Protein AF-0000000067268303 (afdb_homodimer)

InterPro domains:
  IPR009009 RlpA-like protein, double-psi beta-barrel domain [PF03330] (59-121)
  IPR036908 RlpA-like domain superfamily [G3DSA:2.40.40.10] (24-123)
  IPR036908 RlpA-like domain superfamily [SSF50685] (10-110)
  IPR044206 EG45-like domain containing protein, plant [PTHR47295] (3-123)

Organism: Solanum lycopersicum (NCBI:txid4081)

Secondary structure (DSSP, 8-state):
---------------------PEEEEEEEE-S---S-TT-----TT--EEEES--SSS--TT-EEEEEEESTTTTB-S-EEEEEEEEE-TT-SS-SEEEEHHHHHHHB--------EEEEEE-/---------------------PEEEEEEEE-S---S-TT-----TT--EEEESS-SSS--TT-EEEEEEESTTTTB-S-EEEEEEEEE-TT-SS-SEEEEHHHHHHHB--------EEEEEE-

Foldseek 3Di:
DPPPPPPPPPPPPPPPPVPPDDDDFAEEEDQDDPPCAPQNDDDDPLAWAKAFADEDDPDHAQDWDKDADDDVVPHWPRDIFIHGHRHHDPVDDRGGMYTYPNHCVRTGPPDPPDPDDDDDDDD/DPPPPPPPPPPPPPPPPPPPDDDDFAEEEDQDDPPCAPQNDDDDPLAWAKAFADEDDPDHAQDWDKDADDDVVPHWPRDIFIHGHRHHDPVDDRGGMYTYPNNCVRTGPPDPPDPDDDDDDDD

Structure (mmCIF, N/CA/C/O backbone):
data_AF-0000000067268303-model_v1
#
loop_
_entity.id
_entity.type
_entity.pdbx_description
1 polymer 'RlpA-like protein double-psi beta-barrel domain-containing protein'
#
loop_
_atom_site.group_PDB
_atom_site.id
_atom_site.type_symbol
_atom_site.label_atom_id
_atom_site.label_alt_id
_atom_site.label_comp_id
_atom_site.label_asym_id
_atom_site.label_entity_id
_atom_site.label_seq_id
_atom_site.pdbx_PDB_ins_code
_atom_site.Cartn_x
_atom_site.Cartn_y
_atom_site.Cartn_z
_atom_site.occupancy
_atom_site.B_iso_or_equiv
_atom_site.auth_seq_id
_atom_site.auth_comp_id
_atom_site.auth_asym_id
_atom_site.auth_atom_id
_atom_site.pdbx_PDB_model_num
ATOM 1 N N . MET A 1 1 ? 2.02 -75.125 -34.844 1 44.31 1 MET A N 1
ATOM 2 C CA . MET A 1 1 ? 1.415 -74.125 -33.969 1 44.31 1 MET A CA 1
ATOM 3 C C . MET A 1 1 ? 2.367 -72.938 -33.75 1 44.31 1 MET A C 1
ATOM 5 O O . MET A 1 1 ? 3.373 -73.062 -33.062 1 44.31 1 MET A O 1
ATOM 9 N N . ALA A 1 2 ? 2.482 -72.062 -34.781 1 57.06 2 ALA A N 1
ATOM 10 C CA . ALA A 1 2 ? 3.287 -70.875 -34.781 1 57.06 2 ALA A CA 1
ATOM 11 C C . ALA A 1 2 ? 2.855 -69.938 -33.625 1 57.06 2 ALA A C 1
ATOM 13 O O . ALA A 1 2 ? 1.669 -69.625 -33.5 1 57.06 2 ALA A O 1
ATOM 14 N N . LYS A 1 3 ? 3.484 -70 -32.438 1 60.59 3 LYS A N 1
ATOM 15 C CA . LYS A 1 3 ? 3.32 -69.062 -31.359 1 60.59 3 LYS A CA 1
ATOM 16 C C . LYS A 1 3 ? 3.574 -67.625 -31.859 1 60.59 3 LYS A C 1
ATOM 18 O O . LYS A 1 3 ? 4.66 -67.312 -32.344 1 60.59 3 LYS A O 1
ATOM 23 N N . SER A 1 4 ? 2.574 -66.875 -32.375 1 55.06 4 SER A N 1
ATOM 24 C CA . SER A 1 4 ? 2.648 -65.438 -32.656 1 55.06 4 SER A CA 1
ATOM 25 C C . SER A 1 4 ? 3.008 -64.625 -31.406 1 55.06 4 SER A C 1
ATOM 27 O O . SER A 1 4 ? 2.379 -64.812 -30.359 1 55.06 4 SER A O 1
ATOM 29 N N . PHE A 1 5 ? 4.285 -64.312 -31.125 1 56.56 5 PHE A N 1
ATOM 30 C CA . PHE A 1 5 ? 4.727 -63.406 -30.094 1 56.56 5 PHE A CA 1
ATOM 31 C C . PHE A 1 5 ? 4.086 -62.031 -30.297 1 56.56 5 PHE A C 1
ATOM 33 O O . PHE A 1 5 ? 4.25 -61.438 -31.359 1 56.56 5 PHE A O 1
ATOM 40 N N . PHE A 1 6 ? 2.893 -61.688 -29.75 1 54.84 6 PHE A N 1
ATOM 41 C CA . PHE A 1 6 ? 2.291 -60.375 -29.672 1 54.84 6 PHE A CA 1
ATOM 42 C C . PHE A 1 6 ? 3.215 -59.406 -28.938 1 54.84 6 PHE A C 1
ATOM 44 O O . PHE A 1 6 ? 3.512 -59.594 -27.75 1 54.84 6 PHE A O 1
ATOM 51 N N . PHE A 1 7 ? 4.156 -58.75 -29.609 1 53.78 7 PHE A N 1
ATOM 52 C CA . PHE A 1 7 ? 4.938 -57.625 -29.062 1 53.78 7 PHE A CA 1
ATOM 53 C C . PHE A 1 7 ? 4.027 -56.469 -28.656 1 53.78 7 PHE A C 1
ATOM 55 O O . PHE A 1 7 ? 3.324 -55.906 -29.484 1 53.78 7 PHE A O 1
ATOM 62 N N . LEU A 1 8 ? 3.562 -56.406 -27.391 1 55.28 8 LEU A N 1
ATOM 63 C CA . LEU A 1 8 ? 2.84 -55.281 -26.797 1 55.28 8 LEU A CA 1
ATOM 64 C C . LEU A 1 8 ? 3.695 -54.031 -26.797 1 55.28 8 LEU A C 1
ATOM 66 O O . LEU A 1 8 ? 4.746 -53.969 -26.156 1 55.28 8 LEU A O 1
ATOM 70 N N . ILE A 1 9 ? 3.664 -53.125 -27.812 1 57.44 9 ILE A N 1
ATOM 71 C CA . ILE A 1 9 ? 4.285 -51.812 -27.875 1 57.44 9 ILE A CA 1
ATOM 72 C C . ILE A 1 9 ? 3.744 -50.938 -26.75 1 57.44 9 ILE A C 1
ATOM 74 O O . ILE A 1 9 ? 2.549 -50.656 -26.688 1 57.44 9 ILE A O 1
ATOM 78 N N . ILE A 1 10 ? 4.422 -50.938 -25.531 1 57.12 10 ILE A N 1
ATOM 79 C CA . ILE A 1 10 ? 4.145 -50 -24.453 1 57.12 10 ILE A CA 1
ATOM 80 C C . ILE A 1 10 ? 4.391 -48.562 -24.938 1 57.12 10 ILE A C 1
ATOM 82 O O . ILE A 1 10 ? 5.523 -48.219 -25.266 1 57.12 10 ILE A O 1
ATOM 86 N N . CYS A 1 11 ? 3.385 -47.812 -25.5 1 54.78 11 CYS A N 1
ATOM 87 C CA . CYS A 1 11 ? 3.451 -46.406 -25.812 1 54.78 11 CYS A CA 1
ATOM 88 C C . CYS A 1 11 ? 3.646 -45.594 -24.547 1 54.78 11 CYS A C 1
ATOM 90 O O . CYS A 1 11 ? 2.727 -45.469 -23.734 1 54.78 11 CYS A O 1
ATOM 92 N N . VAL A 1 12 ? 4.863 -45.5 -23.953 1 57.84 12 VAL A N 1
ATOM 93 C CA . VAL A 1 12 ? 5.16 -44.594 -22.844 1 57.84 12 VAL A CA 1
ATOM 94 C C . VAL A 1 12 ? 4.863 -43.156 -23.281 1 57.84 12 VAL A C 1
ATOM 96 O O . VAL A 1 12 ? 5.527 -42.625 -24.156 1 57.84 12 VAL A O 1
ATOM 99 N N . VAL A 1 13 ? 3.609 -42.625 -23.266 1 59 13 VAL A N 1
ATOM 100 C CA . VAL A 1 13 ? 3.281 -41.188 -23.391 1 59 13 VAL A CA 1
ATOM 101 C C . VAL A 1 13 ? 4.07 -40.375 -22.359 1 59 13 VAL A C 1
ATOM 103 O O . VAL A 1 13 ? 3.855 -40.531 -21.156 1 59 13 VAL A O 1
ATOM 106 N N . ALA A 1 14 ? 5.34 -39.938 -22.688 1 56.19 14 ALA A N 1
ATOM 107 C CA . ALA A 1 14 ? 6.121 -39 -21.891 1 56.19 14 ALA A CA 1
ATOM 108 C C . ALA A 1 14 ? 5.34 -37.719 -21.625 1 56.19 14 ALA A C 1
ATOM 110 O O . ALA A 1 14 ? 5.133 -36.938 -22.547 1 56.19 14 ALA A O 1
ATOM 111 N N . THR A 1 15 ? 4.434 -37.625 -20.672 1 58.03 15 THR A N 1
ATOM 112 C CA . THR A 1 15 ? 3.846 -36.344 -20.266 1 58.03 15 THR A CA 1
ATOM 113 C C . THR A 1 15 ? 4.93 -35.344 -19.875 1 58.03 15 THR A C 1
ATOM 115 O O . THR A 1 15 ? 5.699 -35.594 -18.938 1 58.03 15 THR A O 1
ATOM 118 N N . LEU A 1 16 ? 5.426 -34.562 -20.781 1 53.5 16 LEU A N 1
ATOM 119 C CA . LEU A 1 16 ? 6.305 -33.406 -20.516 1 53.5 16 LEU A CA 1
ATOM 120 C C . LEU A 1 16 ? 5.684 -32.469 -19.469 1 53.5 16 LEU A C 1
ATOM 122 O O . LEU A 1 16 ? 4.711 -31.781 -19.766 1 53.5 16 LEU A O 1
ATOM 126 N N . PHE A 1 17 ? 5.785 -32.875 -18.234 1 53 17 PHE A N 1
ATOM 127 C CA . PHE A 1 17 ? 5.469 -31.906 -17.203 1 53 17 PHE A CA 1
ATOM 128 C C . PHE A 1 17 ? 6.234 -30.609 -17.438 1 53 17 PHE A C 1
ATOM 130 O O . PHE A 1 17 ? 7.461 -30.578 -17.344 1 53 17 PHE A O 1
ATOM 137 N N . SER A 1 18 ? 5.762 -29.688 -18.156 1 53.84 18 SER A N 1
ATOM 138 C CA . SER A 1 18 ? 6.359 -28.359 -18.281 1 53.84 18 SER A CA 1
ATOM 139 C C . SER A 1 18 ? 6.621 -27.734 -16.906 1 53.84 18 SER A C 1
ATOM 141 O O . SER A 1 18 ? 5.68 -27.406 -16.188 1 53.84 18 SER A O 1
ATOM 143 N N . ILE A 1 19 ? 7.68 -28.047 -16.25 1 55.62 19 ILE A N 1
ATOM 144 C CA . ILE A 1 19 ? 8.133 -27.391 -15.039 1 55.62 19 ILE A CA 1
ATOM 145 C C . ILE A 1 19 ? 8.148 -25.875 -15.242 1 55.62 19 ILE A C 1
ATOM 147 O O . ILE A 1 19 ? 8.93 -25.359 -16.047 1 55.62 19 ILE A O 1
ATOM 151 N N . ALA A 1 20 ? 7.047 -25.188 -15.203 1 62.34 20 ALA A N 1
ATOM 152 C CA . ALA A 1 20 ? 7.102 -23.719 -15.219 1 62.34 20 ALA A CA 1
ATOM 153 C C . ALA A 1 20 ? 8.016 -23.188 -14.117 1 62.34 20 ALA A C 1
ATOM 155 O O . ALA A 1 20 ? 7.836 -23.531 -12.945 1 62.34 20 ALA A O 1
ATOM 156 N N . LEU A 1 21 ? 9.266 -22.844 -14.516 1 77.69 21 LEU A N 1
ATOM 157 C CA . LEU A 1 21 ? 10.297 -22.328 -13.609 1 77.69 21 LEU A CA 1
ATOM 158 C C . LEU A 1 21 ? 9.773 -21.156 -12.797 1 77.69 21 LEU A C 1
ATOM 160 O O . LEU A 1 21 ? 9.273 -20.172 -13.359 1 77.69 21 LEU A O 1
ATOM 164 N N . ALA A 1 22 ? 9.609 -21.266 -11.445 1 87.06 22 ALA A N 1
ATOM 165 C CA . ALA A 1 22 ? 9.219 -20.203 -10.523 1 87.06 22 ALA A CA 1
ATOM 166 C C . ALA A 1 22 ? 10.328 -19.156 -10.375 1 87.06 22 ALA A C 1
ATOM 168 O O . ALA A 1 22 ? 11.508 -19.516 -10.336 1 87.06 22 ALA A O 1
ATOM 169 N N . LEU A 1 23 ? 9.977 -17.906 -10.508 1 89.88 23 LEU A N 1
ATOM 170 C CA . LEU A 1 23 ? 10.914 -16.797 -10.312 1 89.88 23 LEU A CA 1
ATOM 171 C C . LEU A 1 23 ? 10.797 -16.234 -8.906 1 89.88 23 LEU A C 1
ATOM 173 O O . LEU A 1 23 ? 9.688 -16.094 -8.375 1 89.88 23 LEU A O 1
ATOM 177 N N . PRO A 1 24 ? 11.984 -15.984 -8.328 1 91.12 24 PRO A N 1
ATOM 178 C CA . PRO A 1 24 ? 11.945 -15.367 -7.004 1 91.12 24 PRO A CA 1
ATOM 179 C C . PRO A 1 24 ? 11.539 -13.891 -7.047 1 91.12 24 PRO A C 1
ATOM 181 O O . PRO A 1 24 ? 11.773 -13.211 -8.047 1 91.12 24 PRO A O 1
ATOM 184 N N . GLY A 1 25 ? 10.828 -13.469 -6.008 1 89 25 GLY A N 1
ATOM 185 C CA . GLY A 1 25 ? 10.461 -12.07 -5.836 1 89 25 GLY A CA 1
ATOM 186 C C . GLY A 1 25 ? 10.016 -11.742 -4.426 1 89 25 GLY A C 1
ATOM 187 O O . GLY A 1 25 ? 10.289 -12.492 -3.488 1 89 25 GLY A O 1
ATOM 188 N N . THR A 1 26 ? 9.445 -10.492 -4.305 1 83.5 26 THR A N 1
ATOM 189 C CA . THR A 1 26 ? 8.898 -10.039 -3.029 1 83.5 26 THR A CA 1
ATOM 190 C C . THR A 1 26 ? 7.492 -9.477 -3.215 1 83.5 26 THR A C 1
ATOM 192 O O . THR A 1 26 ? 7.133 -9.039 -4.309 1 83.5 26 THR A O 1
ATOM 195 N N . ALA A 1 27 ? 6.789 -9.641 -2.105 1 83.31 27 ALA A N 1
ATOM 196 C CA . ALA A 1 27 ? 5.426 -9.125 -2.166 1 83.31 27 ALA A CA 1
ATOM 197 C C . ALA A 1 27 ? 5 -8.539 -0.824 1 83.31 27 ALA A C 1
ATOM 199 O O . ALA A 1 27 ? 5.496 -8.945 0.227 1 83.31 27 ALA A O 1
ATOM 200 N N . TYR A 1 28 ? 4.152 -7.562 -0.928 1 77 28 TYR A N 1
ATOM 201 C CA . TYR A 1 28 ? 3.355 -7.145 0.219 1 77 28 TYR A CA 1
ATOM 202 C C . TYR A 1 28 ? 1.892 -6.973 -0.168 1 77 28 TYR A C 1
ATOM 204 O O . TYR A 1 28 ? 1.508 -7.25 -1.307 1 77 28 TYR A O 1
ATOM 212 N N . TYR A 1 29 ? 1.154 -6.711 0.872 1 74 29 TYR A N 1
ATOM 213 C CA . TYR A 1 29 ? -0.267 -6.625 0.554 1 74 29 TYR A CA 1
ATOM 214 C C . TYR A 1 29 ? -0.814 -5.238 0.864 1 74 29 TYR A C 1
ATOM 216 O O . TYR A 1 29 ? -0.159 -4.445 1.543 1 74 29 TYR A O 1
ATOM 224 N N . THR A 1 30 ? -1.857 -4.93 0.17 1 64 30 THR A N 1
ATOM 225 C CA . THR A 1 30 ? -2.574 -3.697 0.472 1 64 30 THR A CA 1
ATOM 226 C C . THR A 1 30 ? -4.062 -3.971 0.666 1 64 30 THR A C 1
ATOM 228 O O . THR A 1 30 ? -4.605 -4.922 0.098 1 64 30 THR A O 1
ATOM 231 N N . ASN A 1 31 ? -4.547 -3.254 1.58 1 54.81 31 ASN A N 1
ATOM 232 C CA . ASN A 1 31 ? -5.992 -3.328 1.754 1 54.81 31 ASN A CA 1
ATOM 233 C C . ASN A 1 31 ? -6.723 -2.42 0.769 1 54.81 31 ASN A C 1
ATOM 235 O O . ASN A 1 31 ? -7.953 -2.453 0.681 1 54.81 31 ASN A O 1
ATOM 239 N N . ASP A 1 32 ? -5.898 -1.618 0.138 1 51.88 32 ASP A N 1
ATOM 240 C CA . ASP A 1 32 ? -6.52 -0.631 -0.738 1 51.88 32 ASP A CA 1
ATOM 241 C C . ASP A 1 32 ? -7.273 -1.309 -1.88 1 51.88 32 ASP A C 1
ATOM 243 O O . ASP A 1 32 ? -6.859 -2.363 -2.365 1 51.88 32 ASP A O 1
ATOM 247 N N . GLN A 1 33 ? -8.664 -0.923 -1.953 1 48.5 33 GLN A N 1
ATOM 248 C CA . GLN A 1 33 ? -9.328 -1.329 -3.186 1 48.5 33 GLN A CA 1
ATOM 249 C C . GLN A 1 33 ? -8.547 -0.867 -4.414 1 48.5 33 GLN A C 1
ATOM 251 O O . GLN A 1 33 ? -7.957 0.217 -4.41 1 48.5 33 GLN A O 1
ATOM 256 N N . TYR A 1 34 ? -8.094 -1.8 -5.223 1 48.22 34 TYR A N 1
ATOM 257 C CA . TYR A 1 34 ? -7.32 -1.518 -6.426 1 48.22 34 TYR A CA 1
ATOM 258 C C . TYR A 1 34 ? -8.039 -0.506 -7.312 1 48.22 34 TYR A C 1
ATOM 260 O O . TYR A 1 34 ? -9.227 -0.654 -7.594 1 48.22 34 TYR A O 1
ATOM 268 N N . PRO A 1 35 ? -7.629 0.767 -7.219 1 42 35 PRO A N 1
ATOM 269 C CA . PRO A 1 35 ? -8.281 1.61 -8.227 1 42 35 PRO A CA 1
ATOM 270 C C . PRO A 1 35 ? -8.297 0.967 -9.609 1 42 35 PRO A C 1
ATOM 272 O O . PRO A 1 35 ? -7.57 0.003 -9.859 1 42 35 PRO A O 1
ATOM 275 N N . PRO A 1 36 ? -9.32 1.544 -10.438 1 43.88 36 PRO A N 1
ATOM 276 C CA . PRO A 1 36 ? -9.305 1.128 -11.836 1 43.88 36 PRO A CA 1
ATOM 277 C C . PRO A 1 36 ? -7.898 1.097 -12.43 1 43.88 36 PRO A C 1
ATOM 279 O O . PRO A 1 36 ? -7.113 2.023 -12.211 1 43.88 36 PRO A O 1
ATOM 282 N N . SER A 1 37 ? -7.258 -0.132 -12.406 1 50.91 37 SER A N 1
ATOM 283 C CA . SER A 1 37 ? -5.902 -0.563 -12.734 1 50.91 37 SER A CA 1
ATOM 284 C C . SER A 1 37 ? -5.605 -0.359 -14.219 1 50.91 37 SER A C 1
ATOM 286 O O . SER A 1 37 ? -6.52 -0.137 -15.016 1 50.91 37 SER A O 1
ATOM 288 N N . ALA A 1 38 ? -4.375 0.014 -14.555 1 56.62 38 ALA A N 1
ATOM 289 C CA . ALA A 1 38 ? -3.873 0.016 -15.922 1 56.62 38 ALA A CA 1
ATOM 290 C C . ALA A 1 38 ? -4.496 -1.115 -16.734 1 56.62 38 ALA A C 1
ATOM 292 O O . ALA A 1 38 ? -4.613 -1.017 -17.969 1 56.62 38 ALA A O 1
ATOM 293 N N . CYS A 1 39 ? -4.961 -2.178 -16.141 1 62.53 39 CYS A N 1
ATOM 294 C CA . CYS A 1 39 ? -5.484 -3.326 -16.859 1 62.53 39 CYS A CA 1
ATOM 295 C C . CYS A 1 39 ? -7.004 -3.281 -16.938 1 62.53 39 CYS A C 1
ATOM 297 O O . CYS A 1 39 ? -7.621 -4.051 -17.672 1 62.53 39 CYS A O 1
ATOM 299 N N . SER A 1 40 ? -7.637 -2.162 -16.844 1 59.09 40 SER A N 1
ATOM 300 C CA . SER A 1 40 ? -9.094 -2.09 -16.906 1 59.09 40 SER A CA 1
ATOM 301 C C . SER A 1 40 ? -9.734 -3.361 -16.359 1 59.09 40 SER A C 1
ATOM 303 O O . SER A 1 40 ? -10.727 -3.844 -16.906 1 59.09 40 SER A O 1
ATOM 305 N N . VAL A 1 41 ? -9.172 -4.109 -15.648 1 57.38 41 VAL A N 1
ATOM 306 C CA . VAL A 1 41 ? -9.812 -5.297 -15.094 1 57.38 41 VAL A CA 1
ATOM 307 C C . VAL A 1 41 ? -10.531 -4.938 -13.789 1 57.38 41 VAL A C 1
ATOM 309 O O . VAL A 1 41 ? -9.938 -4.332 -12.898 1 57.38 41 VAL A O 1
ATOM 312 N N . PRO A 1 42 ? -11.867 -5.039 -13.805 1 56.53 42 PRO A N 1
ATOM 313 C CA . PRO A 1 42 ? -12.625 -4.793 -12.578 1 56.53 42 PRO A CA 1
ATOM 314 C C . PRO A 1 42 ? -12.172 -5.668 -11.414 1 56.53 42 PRO A C 1
ATOM 316 O O . PRO A 1 42 ? -11.836 -6.84 -11.609 1 56.53 42 PRO A O 1
ATOM 319 N N . THR A 1 43 ? -11.711 -5.066 -10.328 1 61.28 43 THR A N 1
ATOM 320 C CA . THR A 1 43 ? -11.32 -5.848 -9.164 1 61.28 43 THR A CA 1
ATOM 321 C C . THR A 1 43 ? -12.383 -5.766 -8.078 1 61.28 43 THR A C 1
ATOM 323 O O . THR A 1 43 ? -12.789 -4.672 -7.68 1 61.28 43 THR A O 1
ATOM 326 N N . SER A 1 44 ? -13.211 -6.828 -8.008 1 63.41 44 SER A N 1
ATOM 327 C CA . SER A 1 44 ? -14.188 -6.887 -6.922 1 63.41 44 SER A CA 1
ATOM 328 C C . SER A 1 44 ? -13.516 -7.199 -5.59 1 63.41 44 SER A C 1
ATOM 330 O O . SER A 1 44 ? -12.445 -7.805 -5.555 1 63.41 44 SER A O 1
ATOM 332 N N . PRO A 1 45 ? -14.109 -6.57 -4.594 1 62.88 45 PRO A N 1
ATOM 333 C CA . PRO A 1 45 ? -13.617 -6.988 -3.281 1 62.88 45 PRO A CA 1
ATOM 334 C C . PRO A 1 45 ? -13.531 -8.508 -3.141 1 62.88 45 PRO A C 1
ATOM 336 O O . PRO A 1 45 ? -14.406 -9.227 -3.629 1 62.88 45 PRO A O 1
ATOM 339 N N . GLY A 1 46 ? -12.445 -8.969 -2.57 1 72.06 46 GLY A N 1
ATOM 340 C CA . GLY A 1 46 ? -12.266 -10.398 -2.355 1 72.06 46 GLY A CA 1
ATOM 341 C C . GLY A 1 46 ? -11.523 -11.086 -3.49 1 72.06 46 GLY A C 1
ATOM 342 O O . GLY A 1 46 ? -11.266 -12.289 -3.43 1 72.06 46 GLY A O 1
ATOM 343 N N . SER A 1 47 ? -11.188 -10.25 -4.418 1 79.5 47 SER A N 1
ATOM 344 C CA . SER A 1 47 ? -10.508 -10.852 -5.562 1 79.5 47 SER A CA 1
ATOM 345 C C . SER A 1 47 ? -9.047 -11.148 -5.234 1 79.5 47 SER A C 1
ATOM 347 O O . SER A 1 47 ? -8.414 -10.43 -4.461 1 79.5 47 SER A O 1
ATOM 349 N N . LEU A 1 48 ? -8.625 -12.305 -5.73 1 89.25 48 LEU A N 1
ATOM 350 C CA . LEU A 1 48 ? -7.215 -12.68 -5.668 1 89.25 48 LEU A CA 1
ATOM 351 C C . LEU A 1 48 ? -6.43 -12.023 -6.797 1 89.25 48 LEU A C 1
ATOM 353 O O . LEU A 1 48 ? -6.371 -12.555 -7.91 1 89.25 48 LEU A O 1
ATOM 357 N N . ILE A 1 49 ? -5.945 -10.844 -6.453 1 87.12 49 ILE A N 1
ATOM 358 C CA . ILE A 1 49 ? -5.348 -10.047 -7.52 1 87.12 49 ILE A CA 1
ATOM 359 C C . ILE A 1 49 ? -3.979 -9.539 -7.082 1 87.12 49 ILE A C 1
ATOM 361 O O . ILE A 1 49 ? -3.654 -9.562 -5.891 1 87.12 49 ILE A O 1
ATOM 365 N N . ALA A 1 50 ? -3.281 -9.117 -8.094 1 86.62 50 ALA A N 1
ATOM 366 C CA . ALA A 1 50 ? -1.95 -8.562 -7.879 1 86.62 50 ALA A CA 1
ATOM 367 C C . ALA A 1 50 ? -1.692 -7.379 -8.812 1 86.62 50 ALA A C 1
ATOM 369 O O . ALA A 1 50 ? -2.188 -7.352 -9.938 1 86.62 50 ALA A O 1
ATOM 370 N N . ARG A 1 51 ? -1.037 -6.441 -8.273 1 82.5 51 ARG A N 1
ATOM 371 C CA . ARG A 1 51 ? -0.357 -5.445 -9.086 1 82.5 51 ARG A CA 1
ATOM 372 C C . ARG A 1 51 ? 1.128 -5.766 -9.227 1 82.5 51 ARG A C 1
ATOM 374 O O . ARG A 1 51 ? 1.765 -6.199 -8.258 1 82.5 51 ARG A O 1
ATOM 381 N N . ILE A 1 52 ? 1.579 -5.59 -10.422 1 83.38 52 ILE A N 1
ATOM 382 C CA . ILE A 1 52 ? 2.943 -6.055 -10.648 1 83.38 52 ILE A CA 1
ATOM 383 C C . ILE A 1 52 ? 3.822 -4.879 -11.078 1 83.38 52 ILE A C 1
ATOM 385 O O . ILE A 1 52 ? 3.375 -3.998 -11.812 1 83.38 52 ILE A O 1
ATOM 389 N N . ALA A 1 53 ? 5.031 -4.891 -10.648 1 76 53 ALA A N 1
ATOM 390 C CA . ALA A 1 53 ? 5.984 -3.809 -10.883 1 76 53 ALA A CA 1
ATOM 391 C C . ALA A 1 53 ? 6.387 -3.742 -12.359 1 76 53 ALA A C 1
ATOM 393 O O . ALA A 1 53 ? 6.637 -2.658 -12.891 1 76 53 ALA A O 1
ATOM 394 N N . TYR A 1 54 ? 6.57 -4.836 -12.977 1 76.75 54 TYR A N 1
ATOM 395 C CA . TYR A 1 54 ? 7.066 -4.84 -14.344 1 76.75 54 TYR A CA 1
ATOM 396 C C . TYR A 1 54 ? 6.043 -5.457 -15.289 1 76.75 54 TYR A C 1
ATOM 398 O O . TYR A 1 54 ? 5.941 -6.684 -15.391 1 76.75 54 TYR A O 1
ATOM 406 N N . LEU A 1 55 ? 5.23 -4.523 -15.914 1 74.62 55 LEU A N 1
ATOM 407 C CA . LEU A 1 55 ? 4.305 -4.973 -16.938 1 74.62 55 LEU A CA 1
ATOM 408 C C . LEU A 1 55 ? 4.957 -4.922 -18.328 1 74.62 55 LEU A C 1
ATOM 410 O O . LEU A 1 55 ? 5.738 -4.012 -18.609 1 74.62 55 LEU A O 1
ATOM 414 N N . GLY A 1 56 ? 4.617 -5.863 -19.281 1 68.75 56 GLY A N 1
ATOM 415 C CA . GLY A 1 56 ? 4.98 -5.777 -20.688 1 68.75 56 GLY A CA 1
ATOM 416 C C . GLY A 1 56 ? 5.957 -6.852 -21.109 1 68.75 56 GLY A C 1
ATOM 417 O O . GLY A 1 56 ? 6.129 -7.102 -22.312 1 68.75 56 GLY A O 1
ATOM 418 N N . GLY A 1 57 ? 6.531 -7.363 -20.219 1 74.31 57 GLY A N 1
ATOM 419 C CA . GLY A 1 57 ? 7.348 -8.5 -20.609 1 74.31 57 GLY A CA 1
ATOM 420 C C . GLY A 1 57 ? 6.59 -9.82 -20.594 1 74.31 57 GLY A C 1
ATOM 421 O O . GLY A 1 57 ? 5.543 -9.953 -21.234 1 74.31 57 GLY A O 1
ATOM 422 N N . SER A 1 58 ? 7.023 -10.711 -19.844 1 80.06 58 SER A N 1
ATOM 423 C CA . SER A 1 58 ? 6.434 -12.039 -19.703 1 80.06 58 SER A CA 1
ATOM 424 C C . SER A 1 58 ? 5.133 -11.984 -18.906 1 80.06 58 SER A C 1
ATOM 426 O O . SER A 1 58 ? 4.324 -12.914 -18.969 1 80.06 58 SER A O 1
ATOM 428 N N . ILE A 1 59 ? 4.961 -10.891 -18.312 1 86.25 59 ILE A N 1
ATOM 429 C CA . ILE A 1 59 ? 3.742 -10.758 -17.516 1 86.25 59 ILE A CA 1
ATOM 430 C C . ILE A 1 59 ? 2.912 -9.594 -18.047 1 86.25 59 ILE A C 1
ATOM 432 O O . ILE A 1 59 ? 3.41 -8.469 -18.156 1 86.25 59 ILE A O 1
ATOM 436 N N . THR A 1 60 ? 1.69 -9.812 -18.469 1 85.06 60 THR A N 1
ATOM 437 C CA . THR A 1 60 ? 0.786 -8.797 -18.984 1 85.06 60 THR A CA 1
ATOM 438 C C . THR A 1 60 ? -0.518 -8.766 -18.203 1 85.06 60 THR A C 1
ATOM 440 O O . THR A 1 60 ? -0.798 -9.688 -17.422 1 85.06 60 THR A O 1
ATOM 443 N N . CYS A 1 61 ? -1.257 -7.738 -18.484 1 81 61 CYS A N 1
ATOM 444 C CA . CYS A 1 61 ? -2.549 -7.605 -17.828 1 81 61 CYS A CA 1
ATOM 445 C C . CYS A 1 61 ? -3.424 -8.828 -18.078 1 81 61 CYS A C 1
ATOM 447 O O . CYS A 1 61 ? -3.467 -9.344 -19.203 1 81 61 CYS A O 1
ATOM 449 N N . GLY A 1 62 ? -4.047 -9.25 -17.016 1 85.31 62 GLY A N 1
ATOM 450 C CA . GLY A 1 62 ? -4.969 -10.367 -17.156 1 85.31 62 GLY A CA 1
ATOM 451 C C . GLY A 1 62 ? -4.301 -11.719 -16.938 1 85.31 62 GLY A C 1
ATOM 452 O O . GLY A 1 62 ? -4.98 -12.734 -16.781 1 85.31 62 GLY A O 1
ATOM 453 N N . ASP A 1 63 ? -3.02 -11.719 -16.859 1 89.44 63 ASP A N 1
ATOM 454 C CA . ASP A 1 63 ? -2.32 -12.977 -16.625 1 89.44 63 ASP A CA 1
ATOM 455 C C . ASP A 1 63 ? -2.611 -13.516 -15.227 1 89.44 63 ASP A C 1
ATOM 457 O O . ASP A 1 63 ? -2.85 -12.734 -14.297 1 89.44 63 ASP A O 1
ATOM 461 N N . SER A 1 64 ? -2.604 -14.891 -15.203 1 92.94 64 SER A N 1
ATOM 462 C CA . SER A 1 64 ? -2.664 -15.57 -13.914 1 92.94 64 SER A CA 1
ATOM 463 C C . SER A 1 64 ? -1.278 -16.031 -13.469 1 92.94 64 SER A C 1
ATOM 465 O O . SER A 1 64 ? -0.558 -16.688 -14.227 1 92.94 64 SER A O 1
ATOM 467 N N . LEU A 1 65 ? -0.951 -15.578 -12.219 1 94.25 65 LEU A N 1
ATOM 468 C CA . LEU A 1 65 ? 0.325 -15.984 -11.641 1 94.25 65 LEU A CA 1
ATOM 469 C C . LEU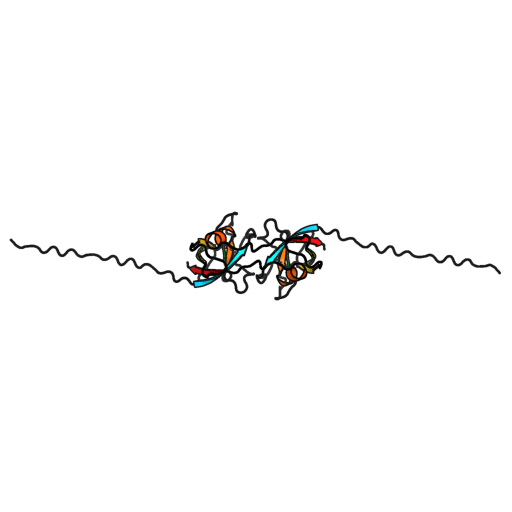 A 1 65 ? 0.111 -16.828 -10.391 1 94.25 65 LEU A C 1
ATOM 471 O O . LEU A 1 65 ? -0.69 -16.469 -9.523 1 94.25 65 LEU A O 1
ATOM 475 N N . ARG A 1 66 ? 0.763 -18.016 -10.344 1 95.88 66 ARG A N 1
ATOM 476 C CA . ARG A 1 66 ? 0.822 -18.766 -9.102 1 95.88 66 ARG A CA 1
ATOM 477 C C . ARG A 1 66 ? 1.906 -18.234 -8.18 1 95.88 66 ARG A C 1
ATOM 479 O O . ARG A 1 66 ? 3.072 -18.141 -8.57 1 95.88 66 ARG A O 1
ATOM 486 N N . VAL A 1 67 ? 1.562 -17.828 -7.008 1 95.31 67 VAL A N 1
ATOM 487 C CA . VAL A 1 67 ? 2.455 -17.203 -6.043 1 95.31 67 VAL A CA 1
ATOM 488 C C . VAL A 1 67 ? 2.559 -18.062 -4.789 1 95.31 67 VAL A C 1
ATOM 490 O O . VAL A 1 67 ? 1.545 -18.531 -4.262 1 95.31 67 VAL A O 1
ATOM 493 N N . THR A 1 68 ? 3.725 -18.297 -4.328 1 94.56 68 THR A N 1
ATOM 494 C CA . THR A 1 68 ? 4.012 -19.062 -3.123 1 94.56 68 THR A CA 1
ATOM 495 C C . THR A 1 68 ? 4.941 -18.281 -2.195 1 94.56 68 THR A C 1
ATOM 497 O O . THR A 1 68 ? 5.98 -17.797 -2.627 1 94.56 68 THR A O 1
ATOM 500 N N . CYS A 1 69 ? 4.473 -18.125 -0.978 1 91 69 CYS A N 1
ATOM 501 C CA . CYS A 1 69 ? 5.348 -17.531 0.027 1 91 69 CYS A CA 1
ATOM 502 C C . CYS A 1 69 ? 6.5 -18.469 0.371 1 91 69 CYS A C 1
ATOM 504 O O . CYS A 1 69 ? 6.301 -19.672 0.527 1 91 69 CYS A O 1
ATOM 506 N N . VAL A 1 70 ? 7.652 -17.844 0.379 1 88.5 70 VAL A N 1
ATOM 507 C CA . VAL A 1 70 ? 8.82 -18.625 0.761 1 88.5 70 VAL A CA 1
ATOM 508 C C . VAL A 1 70 ? 9.562 -17.938 1.901 1 88.5 70 VAL A C 1
ATOM 510 O O . VAL A 1 70 ? 9.508 -16.703 2.029 1 88.5 70 VAL A O 1
ATOM 513 N N . GLY A 1 71 ? 10.086 -18.641 2.701 1 80.75 71 GLY A N 1
ATOM 514 C CA . GLY A 1 71 ? 10.82 -18.094 3.832 1 80.75 71 GLY A CA 1
ATOM 515 C C . GLY A 1 71 ? 10.133 -18.344 5.16 1 80.75 71 GLY A C 1
ATOM 516 O O . GLY A 1 71 ? 9.062 -18.953 5.207 1 80.75 71 GLY A O 1
ATOM 517 N N . THR A 1 72 ? 10.75 -17.891 6.238 1 69.31 72 THR A N 1
ATOM 518 C CA . THR A 1 72 ? 10.273 -18.234 7.574 1 69.31 72 THR A CA 1
ATOM 519 C C . THR A 1 72 ? 9.734 -17 8.289 1 69.31 72 THR A C 1
ATOM 521 O O . THR A 1 72 ? 9.016 -17.109 9.281 1 69.31 72 THR A O 1
ATOM 524 N N . SER A 1 73 ? 10.016 -15.766 7.742 1 62.28 73 SER A N 1
ATOM 525 C CA . SER A 1 73 ? 9.555 -14.555 8.414 1 62.28 73 SER A CA 1
ATOM 526 C C . SER A 1 73 ? 9.102 -13.5 7.41 1 62.28 73 SER A C 1
ATOM 528 O O . SER A 1 73 ? 9.891 -13.055 6.574 1 62.28 73 SER A O 1
ATOM 530 N N . PRO A 1 74 ? 7.871 -13.18 7.488 1 66.75 74 PRO A N 1
ATOM 531 C CA . PRO A 1 74 ? 6.797 -13.758 8.305 1 66.75 74 PRO A CA 1
ATOM 532 C C . PRO A 1 74 ? 6.473 -15.195 7.906 1 66.75 74 PRO A C 1
ATOM 534 O O . PRO A 1 74 ? 6.879 -15.656 6.836 1 66.75 74 PRO A O 1
ATOM 537 N N . PRO A 1 75 ? 5.73 -15.953 8.812 1 76.75 75 PRO A N 1
ATOM 538 C CA . PRO A 1 75 ? 5.453 -17.359 8.5 1 76.75 75 PRO A CA 1
ATOM 539 C C . PRO A 1 75 ? 4.582 -17.531 7.258 1 76.75 75 PRO A C 1
ATOM 541 O O . PRO A 1 75 ? 3.611 -16.797 7.078 1 76.75 75 PRO A O 1
ATOM 544 N N . CYS A 1 76 ? 4.988 -18.469 6.484 1 85.75 76 CYS A N 1
ATOM 545 C CA . CYS A 1 76 ? 4.215 -18.859 5.309 1 85.75 76 CYS A CA 1
ATOM 546 C C . CYS A 1 76 ? 3.25 -19.984 5.641 1 85.75 76 CYS A C 1
ATOM 548 O O . CYS A 1 76 ? 3.469 -20.734 6.594 1 85.75 76 CYS A O 1
ATOM 550 N N . THR A 1 77 ? 2.029 -20.094 5.027 1 87.56 77 THR A N 1
ATOM 551 C CA . THR A 1 77 ? 1.039 -21.141 5.234 1 87.56 77 THR A CA 1
ATOM 552 C C . THR A 1 77 ? 1.412 -22.391 4.457 1 87.56 77 THR A C 1
ATOM 554 O O . THR A 1 77 ? 0.844 -23.469 4.684 1 87.56 77 THR A O 1
ATOM 557 N N . ASP A 1 78 ? 2.375 -22.547 3.662 1 86.94 78 ASP A N 1
ATOM 558 C CA . ASP A 1 78 ? 2.762 -23.625 2.764 1 86.94 78 ASP A CA 1
ATOM 559 C C . ASP A 1 78 ? 1.806 -23.719 1.576 1 86.94 78 ASP A C 1
ATOM 561 O O . ASP A 1 78 ? 1.862 -24.688 0.804 1 86.94 78 ASP A O 1
ATOM 565 N N . LYS A 1 79 ? 1.001 -22.844 1.414 1 91.81 79 LYS A N 1
ATOM 566 C CA . 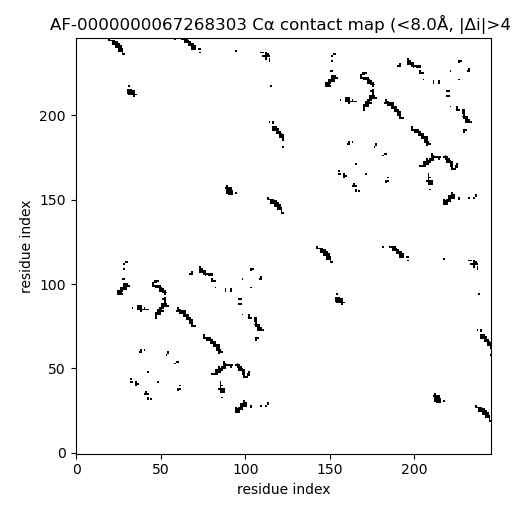LYS A 1 79 ? 0.071 -22.844 0.289 1 91.81 79 LYS A CA 1
ATOM 567 C C . LYS A 1 79 ? 0.53 -21.875 -0.803 1 91.81 79 LYS A C 1
ATOM 569 O O . LYS A 1 79 ? 1.399 -21.031 -0.569 1 91.81 79 LYS A O 1
ATOM 574 N N . SER A 1 80 ? -0.021 -22.188 -1.981 1 95.69 80 SER A N 1
ATOM 575 C CA . SER A 1 80 ? 0.112 -21.25 -3.102 1 95.69 80 SER A CA 1
ATOM 576 C C . SER A 1 80 ? -1.224 -20.594 -3.438 1 95.69 80 SER A C 1
ATOM 578 O O . SER A 1 80 ? -2.281 -21.109 -3.053 1 95.69 80 SER A O 1
ATOM 580 N N . VAL A 1 81 ? -1.097 -19.438 -4.113 1 95.62 81 VAL A N 1
ATOM 581 C CA . VAL A 1 81 ? -2.297 -18.734 -4.555 1 95.62 81 VAL A CA 1
ATOM 582 C C . VAL A 1 81 ? -2.133 -18.297 -6.008 1 95.62 81 VAL A C 1
ATOM 584 O O . VAL A 1 81 ? -1.031 -17.938 -6.434 1 95.62 81 VAL A O 1
ATOM 587 N N . VAL A 1 82 ? -3.238 -18.469 -6.727 1 96.06 82 VAL A N 1
ATOM 588 C CA . VAL A 1 82 ? -3.242 -17.922 -8.086 1 96.06 82 VAL A CA 1
ATOM 589 C C . VAL A 1 82 ? -3.877 -16.547 -8.078 1 96.06 82 VAL A C 1
ATOM 591 O O . VAL A 1 82 ? -5.016 -16.375 -7.637 1 96.06 82 VAL A O 1
ATOM 594 N N . VAL A 1 83 ? -3.113 -15.578 -8.57 1 93.19 83 VAL A N 1
ATOM 595 C CA . VAL A 1 83 ? -3.604 -14.203 -8.602 1 93.19 83 VAL A CA 1
ATOM 596 C C . VAL A 1 83 ? -3.701 -13.719 -10.039 1 93.19 83 VAL A C 1
ATOM 598 O O . VAL A 1 83 ? -2.932 -14.148 -10.906 1 93.19 83 VAL A O 1
ATOM 601 N N . LYS A 1 84 ? -4.676 -12.805 -10.234 1 89.38 84 LYS A N 1
ATOM 602 C CA . LYS A 1 84 ? -4.801 -12.141 -11.523 1 89.38 84 LYS A CA 1
ATOM 603 C C . LYS A 1 84 ? -4.078 -10.797 -11.516 1 89.38 84 LYS A C 1
ATOM 605 O O . LYS A 1 84 ? -4.234 -10 -10.586 1 89.38 84 LYS A O 1
ATOM 610 N N . VAL A 1 85 ? -3.305 -10.617 -12.547 1 86.81 85 VAL A N 1
ATOM 611 C CA . VAL A 1 85 ? -2.617 -9.336 -12.68 1 86.81 85 VAL A CA 1
ATOM 612 C C . VAL A 1 85 ? -3.598 -8.273 -13.172 1 86.81 85 VAL A C 1
ATOM 614 O O . VAL A 1 85 ? -4.121 -8.375 -14.281 1 86.81 85 VAL A O 1
ATOM 617 N N . VAL A 1 86 ? -3.773 -7.25 -12.344 1 79.44 86 VAL A N 1
ATOM 618 C CA . VAL A 1 86 ? -4.84 -6.32 -12.703 1 79.44 86 VAL A CA 1
ATOM 619 C C . VAL A 1 86 ? -4.27 -4.91 -12.844 1 79.44 86 VAL A C 1
ATOM 621 O O . VAL A 1 86 ? -4.973 -3.988 -13.266 1 79.44 86 VAL A O 1
ATOM 624 N N . ASP A 1 87 ? -3.076 -4.797 -12.422 1 74.06 87 ASP A N 1
ATOM 625 C CA . ASP A 1 87 ? -2.547 -3.439 -12.484 1 74.06 87 ASP A CA 1
ATOM 626 C C . ASP A 1 87 ? -1.02 -3.443 -12.445 1 74.06 87 ASP A C 1
ATOM 628 O O . ASP A 1 87 ? -0.408 -4.414 -11.992 1 74.06 87 ASP A O 1
ATOM 632 N N . HIS A 1 88 ? -0.605 -2.297 -13.016 1 71.75 88 HIS A N 1
ATOM 633 C CA . HIS A 1 88 ? 0.808 -1.979 -12.852 1 71.75 88 HIS A CA 1
ATOM 634 C C . HIS A 1 88 ? 1.051 -1.231 -11.539 1 71.75 88 HIS A C 1
ATOM 636 O O . HIS A 1 88 ? 0.356 -0.258 -11.242 1 71.75 88 HIS A O 1
ATOM 642 N N . CYS A 1 89 ? 1.918 -1.909 -10.773 1 67.94 89 CYS A N 1
ATOM 643 C CA . CYS A 1 89 ? 2.291 -1.219 -9.539 1 67.94 89 CYS A CA 1
ATOM 644 C C . CYS A 1 89 ? 3.352 -0.158 -9.812 1 67.94 89 CYS A C 1
ATOM 646 O O . CYS A 1 89 ? 4.547 -0.445 -9.758 1 67.94 89 CYS A O 1
ATOM 648 N N . SER A 1 90 ? 2.934 1.005 -10 1 59.66 90 SER A N 1
ATOM 649 C CA . SER A 1 90 ? 3.838 2.102 -10.336 1 59.66 90 SER A CA 1
ATOM 650 C C . SER A 1 90 ? 4.648 2.533 -9.117 1 59.66 90 SER A C 1
ATOM 652 O O . SER A 1 90 ? 5.695 3.174 -9.258 1 59.66 90 SER A O 1
ATOM 654 N N . THR A 1 91 ? 4.137 2.137 -7.949 1 56.47 91 THR A N 1
ATOM 655 C CA . THR A 1 91 ? 4.793 2.561 -6.715 1 56.47 91 THR A CA 1
ATOM 656 C C . THR A 1 91 ? 5.715 1.463 -6.188 1 56.47 91 THR A C 1
ATOM 658 O O . THR A 1 91 ? 6.344 1.624 -5.141 1 56.47 91 THR A O 1
ATOM 661 N N . CYS A 1 92 ? 5.613 0.329 -6.918 1 58.56 92 CYS A N 1
ATOM 662 C CA . CYS A 1 92 ? 6.414 -0.814 -6.496 1 58.56 92 CYS A CA 1
ATOM 663 C C . CYS A 1 92 ? 7.895 -0.57 -6.754 1 58.56 92 CYS A C 1
ATOM 665 O O . CYS A 1 92 ? 8.328 -0.496 -7.906 1 58.56 92 CYS A O 1
ATOM 667 N N . ARG A 1 93 ? 8.578 -0.006 -5.699 1 54.09 93 ARG A N 1
ATOM 668 C CA . ARG A 1 93 ? 10.031 0.119 -5.77 1 54.09 93 ARG A CA 1
ATOM 669 C C . ARG A 1 93 ? 10.719 -1.034 -5.047 1 54.09 93 ARG A C 1
ATOM 671 O O . ARG A 1 93 ? 10.648 -1.134 -3.82 1 54.09 93 ARG A O 1
ATOM 678 N N . GLY A 1 94 ? 11.367 -1.891 -5.805 1 62.34 94 GLY A N 1
ATOM 679 C CA . GLY A 1 94 ? 12.086 -3.002 -5.199 1 62.34 94 GLY A CA 1
ATOM 680 C C . GLY A 1 94 ? 11.18 -4.156 -4.812 1 62.34 94 GLY A C 1
ATOM 681 O O . GLY A 1 94 ? 11.602 -5.066 -4.098 1 62.34 94 GLY A O 1
ATOM 682 N N . VAL A 1 95 ? 9.938 -4.02 -4.941 1 72.69 9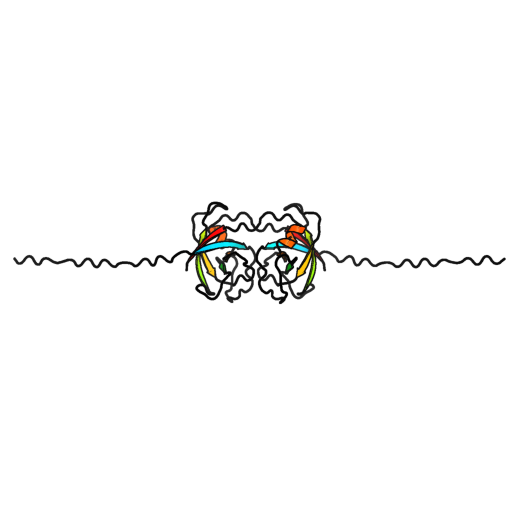5 VAL A N 1
ATOM 683 C CA . VAL A 1 95 ? 9.016 -5.121 -4.68 1 72.69 95 VAL A CA 1
ATOM 684 C C . VAL A 1 95 ? 8.414 -5.621 -5.992 1 72.69 95 VAL A C 1
ATOM 686 O O . VAL A 1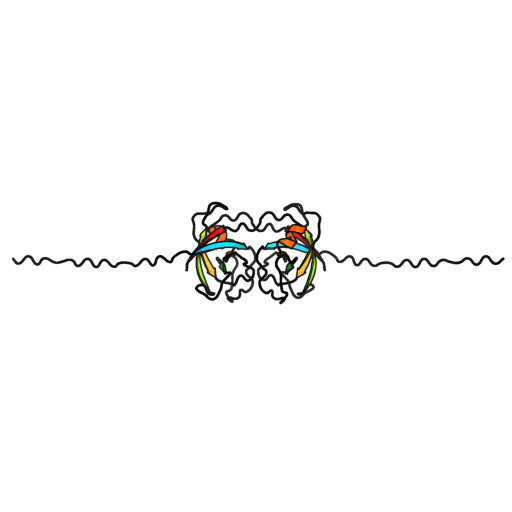 95 ? 8.141 -4.828 -6.898 1 72.69 95 VAL A O 1
ATOM 689 N N . THR A 1 96 ? 8.25 -6.855 -6 1 81.06 96 THR A N 1
ATOM 690 C CA . THR A 1 96 ? 7.812 -7.469 -7.25 1 81.06 96 THR A CA 1
ATOM 691 C C . THR A 1 96 ? 6.32 -7.25 -7.469 1 81.06 96 THR A C 1
ATOM 693 O O . THR A 1 96 ? 5.883 -6.988 -8.594 1 81.06 96 THR A O 1
ATOM 696 N N . MET A 1 97 ? 5.602 -7.461 -6.324 1 84.94 97 MET A N 1
ATOM 697 C CA . MET A 1 97 ? 4.16 -7.336 -6.527 1 84.94 97 MET A CA 1
ATOM 698 C C . MET A 1 97 ? 3.457 -6.949 -5.23 1 84.94 97 MET A C 1
ATOM 700 O O . MET A 1 97 ? 4.02 -7.098 -4.145 1 84.94 97 MET A O 1
ATOM 704 N N . VAL A 1 98 ? 2.311 -6.414 -5.488 1 80.06 98 VAL A N 1
ATOM 705 C CA . VAL A 1 98 ? 1.379 -6.133 -4.398 1 80.06 98 VAL A CA 1
ATOM 706 C C . VAL A 1 98 ? 0.156 -7.039 -4.52 1 80.06 98 VAL A C 1
ATOM 708 O O . VAL A 1 98 ? -0.505 -7.066 -5.559 1 80.06 98 VAL A O 1
ATOM 711 N N . LEU A 1 99 ? -0.005 -7.758 -3.404 1 83.25 99 LEU A N 1
ATOM 712 C CA . LEU A 1 99 ? -1.121 -8.695 -3.383 1 83.25 99 LEU A CA 1
ATOM 713 C C . LEU A 1 99 ? -2.332 -8.086 -2.684 1 83.25 99 LEU A C 1
ATOM 715 O O . LEU A 1 99 ? -2.182 -7.23 -1.812 1 83.25 99 LEU A O 1
ATOM 719 N N . SER A 1 100 ? -3.512 -8.547 -3.166 1 78.94 100 SER A N 1
ATOM 720 C CA . SER A 1 100 ? -4.688 -8.227 -2.365 1 78.94 100 SER A CA 1
ATOM 721 C C . SER A 1 100 ? -4.613 -8.875 -0.988 1 78.94 100 SER A C 1
ATOM 723 O O . SER A 1 100 ? -3.92 -9.883 -0.806 1 78.94 100 SER A O 1
ATOM 725 N N . HIS A 1 101 ? -5.332 -8.281 -0.08 1 76 101 HIS A N 1
ATOM 726 C CA . HIS A 1 101 ? -5.375 -8.875 1.251 1 76 101 HIS A CA 1
ATOM 727 C C . HIS A 1 101 ? -5.832 -10.328 1.191 1 76 101 HIS A C 1
ATOM 729 O O . HIS A 1 101 ? -5.305 -11.18 1.91 1 76 101 HIS A O 1
ATOM 735 N N . GLU A 1 102 ? -6.793 -10.625 0.379 1 80.81 102 GLU A N 1
ATOM 736 C CA . GLU A 1 102 ? -7.293 -11.984 0.22 1 80.81 102 GLU A CA 1
ATOM 737 C C . GLU A 1 102 ? -6.195 -12.922 -0.277 1 80.81 102 GLU A C 1
ATOM 739 O O . GLU A 1 102 ? -6.09 -14.055 0.187 1 80.81 102 GLU A O 1
ATOM 744 N N . ALA A 1 103 ? -5.465 -12.414 -1.167 1 87.12 103 ALA A N 1
ATOM 745 C CA . ALA A 1 103 ? -4.438 -13.25 -1.777 1 87.12 103 ALA A CA 1
ATOM 746 C C . ALA A 1 103 ? -3.326 -13.57 -0.782 1 87.12 103 ALA A C 1
ATOM 748 O O . ALA A 1 103 ? -2.926 -14.727 -0.635 1 87.12 103 ALA A O 1
ATOM 749 N N . ILE A 1 104 ? -2.9 -12.555 -0.146 1 85.19 104 ILE A N 1
ATOM 750 C CA . ILE A 1 104 ? -1.763 -12.797 0.735 1 85.19 104 ILE A CA 1
ATOM 751 C C . ILE A 1 104 ? -2.201 -13.656 1.919 1 85.19 104 ILE A C 1
ATOM 753 O O . ILE A 1 104 ? -1.41 -14.438 2.455 1 85.19 104 ILE A O 1
ATOM 757 N N . SER A 1 105 ? -3.367 -13.57 2.312 1 82.31 105 SER A N 1
ATOM 758 C CA . SER A 1 105 ? -3.875 -14.344 3.445 1 82.31 105 SER A CA 1
ATOM 759 C C . SER A 1 105 ? -3.852 -15.836 3.154 1 82.31 105 SER A C 1
ATOM 761 O O . SER A 1 105 ? -3.867 -16.656 4.078 1 82.31 105 SER A O 1
ATOM 763 N N . VAL A 1 106 ? -3.867 -16.156 1.964 1 88.69 106 VAL A N 1
ATOM 764 C CA . VAL A 1 106 ? -3.811 -17.562 1.589 1 88.69 106 VAL A CA 1
ATOM 765 C C . VAL A 1 106 ? -2.408 -18.109 1.846 1 88.69 106 VAL A C 1
ATOM 767 O O . VAL A 1 106 ? -2.25 -19.25 2.264 1 88.69 106 VAL A O 1
ATOM 770 N N . ILE A 1 107 ? -1.463 -17.344 1.626 1 90.44 107 ILE A N 1
ATOM 771 C CA . ILE A 1 107 ? -0.115 -17.891 1.553 1 90.44 107 ILE A CA 1
ATOM 772 C C . ILE A 1 107 ? 0.693 -17.453 2.77 1 90.44 107 ILE A C 1
ATOM 774 O O . ILE A 1 107 ? 1.745 -18.016 3.068 1 90.44 107 ILE A O 1
ATOM 778 N N . ALA A 1 108 ? 0.312 -16.375 3.277 1 80.81 108 ALA A N 1
ATOM 779 C CA . ALA A 1 108 ? 1.028 -15.875 4.449 1 80.81 108 ALA A CA 1
ATOM 780 C C . ALA A 1 108 ? 0.067 -15.258 5.457 1 80.81 108 ALA A C 1
ATOM 782 O O . ALA A 1 108 ? -1.021 -14.805 5.09 1 80.81 108 ALA A O 1
ATOM 783 N N . ASN A 1 109 ? 0.277 -15.477 6.613 1 64 109 ASN A N 1
ATOM 784 C CA . ASN A 1 109 ? -0.439 -14.727 7.645 1 64 109 ASN A CA 1
ATOM 785 C C . ASN A 1 109 ? 0.124 -13.32 7.809 1 64 109 ASN A C 1
ATOM 787 O O . ASN A 1 109 ? 1.08 -13.117 8.562 1 64 109 ASN A O 1
ATOM 791 N N . PRO A 1 110 ? -0.172 -12.555 6.754 1 50.78 110 PRO A N 1
ATOM 792 C CA . PRO A 1 110 ? 0.541 -11.281 6.859 1 50.78 110 PRO A CA 1
ATOM 793 C C . PRO A 1 110 ? 0.312 -10.586 8.203 1 50.78 110 PRO A C 1
ATOM 795 O O . PRO A 1 110 ? -0.778 -10.68 8.773 1 50.78 110 PRO A O 1
ATOM 798 N N . ILE A 1 111 ? 1.273 -10.648 8.961 1 43.88 111 ILE A N 1
ATOM 799 C CA . ILE A 1 111 ? 1.171 -9.727 10.086 1 43.88 111 ILE A CA 1
ATOM 800 C C . ILE A 1 111 ? 0.625 -8.383 9.602 1 43.88 111 ILE A C 1
ATOM 802 O O . ILE A 1 111 ? 0.855 -7.988 8.461 1 43.88 111 ILE A O 1
ATOM 806 N N . SER A 1 112 ? -0.347 -7.996 10.32 1 46.16 112 SER A N 1
ATOM 807 C CA . SER A 1 112 ? -1.211 -6.828 10.203 1 46.16 112 SER A CA 1
ATOM 808 C C . SER A 1 112 ? -0.44 -5.617 9.688 1 46.16 112 SER A C 1
ATOM 810 O O . SER A 1 112 ? 0.509 -5.16 10.328 1 46.16 112 SER A O 1
ATOM 812 N N . VAL A 1 113 ? 0.058 -5.715 8.625 1 43.81 113 VAL A N 1
ATOM 813 C CA . VAL A 1 113 ? 0.759 -4.566 8.055 1 43.81 113 VAL A CA 1
ATOM 814 C C . VAL A 1 113 ? 0.132 -3.271 8.57 1 43.81 113 VAL A C 1
ATOM 816 O O . VAL A 1 113 ? 0.841 -2.352 8.977 1 43.81 113 VAL A O 1
ATOM 819 N N . LYS A 1 114 ? -1.141 -2.902 7.934 1 48.41 114 LYS A N 1
ATOM 820 C CA . LYS A 1 114 ? -1.602 -1.534 7.715 1 48.41 114 LYS A CA 1
ATOM 821 C C . LYS A 1 114 ? -2.033 -0.885 9.031 1 48.41 114 LYS A C 1
ATOM 823 O O . LYS A 1 114 ? -3.16 -1.086 9.484 1 48.41 114 LYS A O 1
ATOM 828 N N . GLU A 1 115 ? -1.049 -0.854 9.758 1 55.75 115 GLU A N 1
ATOM 829 C CA . GLU A 1 115 ? -1.682 -0.152 10.875 1 55.75 115 GLU A CA 1
ATOM 830 C C . GLU A 1 115 ? -2.221 1.207 10.43 1 55.75 115 GLU A C 1
ATOM 832 O O . GLU A 1 115 ? -1.454 2.084 10.031 1 55.75 115 GLU A O 1
ATOM 837 N N . VAL A 1 116 ? -3.424 1.169 10.047 1 67.44 116 VAL A N 1
ATOM 838 C CA . VAL A 1 116 ? -4.164 2.404 9.812 1 67.44 116 VAL A CA 1
ATOM 839 C C . VAL A 1 116 ? -4.16 3.258 11.078 1 67.44 116 VAL A C 1
ATOM 841 O O . VAL A 1 116 ? -4.402 2.75 12.18 1 67.44 116 VAL A O 1
ATOM 844 N N . ILE A 1 117 ? -3.697 4.441 10.906 1 78.44 117 ILE A N 1
ATOM 845 C CA . ILE A 1 117 ? -3.721 5.383 12.023 1 78.44 117 ILE A CA 1
ATOM 846 C C . ILE A 1 117 ? -4.836 6.402 11.812 1 78.44 117 ILE A C 1
ATOM 848 O O . ILE A 1 117 ? -5.219 6.691 10.68 1 78.44 117 ILE A O 1
ATOM 852 N N . ASN A 1 118 ? -5.316 6.82 12.93 1 84.25 118 ASN A N 1
ATOM 853 C CA . ASN A 1 118 ? -6.227 7.957 12.867 1 84.25 118 ASN A CA 1
ATOM 854 C C . ASN A 1 118 ? -5.473 9.273 12.734 1 84.25 118 ASN A C 1
ATOM 856 O O . ASN A 1 118 ? -4.441 9.469 13.375 1 84.25 118 ASN A O 1
ATOM 860 N N . ILE A 1 119 ? -6.047 10.141 11.805 1 91.56 119 ILE A N 1
ATOM 861 C CA . ILE A 1 119 ? -5.363 11.414 11.578 1 91.56 119 ILE A CA 1
ATOM 862 C C . ILE A 1 119 ? -6.383 12.547 11.539 1 91.56 119 ILE A C 1
ATOM 864 O O . ILE A 1 119 ? -7.57 12.312 11.32 1 91.56 119 ILE A O 1
ATOM 868 N N . ASN A 1 120 ? -5.914 13.719 11.898 1 93.62 120 ASN A N 1
ATOM 869 C CA . ASN A 1 120 ? -6.523 14.977 11.484 1 93.62 120 ASN A CA 1
ATOM 870 C C . ASN A 1 120 ? -5.73 15.641 10.359 1 93.62 120 ASN A C 1
ATOM 872 O O . ASN A 1 120 ? -4.496 15.594 10.352 1 93.62 120 ASN A O 1
ATOM 876 N N . TYR A 1 121 ? -6.484 16.094 9.383 1 94 121 TYR A N 1
ATOM 877 C CA . TYR A 1 121 ? -5.773 16.766 8.305 1 94 121 TYR A CA 1
ATOM 878 C C . TYR A 1 121 ? -6.477 18.062 7.926 1 94 121 TYR A C 1
ATOM 880 O O . TYR A 1 121 ? -7.688 18.203 8.117 1 94 121 TYR A O 1
ATOM 888 N N . GLN A 1 122 ? -5.684 19.094 7.449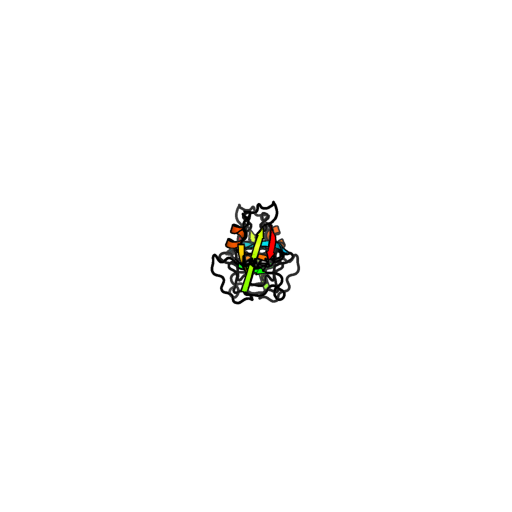 1 92.12 122 GLN A N 1
ATOM 889 C CA . GLN A 1 122 ? -6.23 20.391 7.062 1 92.12 122 GLN A CA 1
ATOM 890 C C . GLN A 1 122 ? -5.375 21.047 5.988 1 92.12 122 GLN A C 1
ATOM 892 O O . GLN A 1 122 ? -4.176 20.781 5.891 1 92.12 122 GLN A O 1
ATOM 897 N N . LYS A 1 123 ? -6.023 21.828 5.16 1 88.25 123 LYS A N 1
ATOM 898 C CA . LYS A 1 123 ? -5.312 22.672 4.203 1 88.25 123 LYS A CA 1
ATOM 899 C C . LYS A 1 123 ? -4.723 23.906 4.879 1 88.25 123 LYS A C 1
ATOM 901 O O . LYS A 1 123 ? -5.363 24.516 5.746 1 88.25 123 LYS A O 1
ATOM 906 N N . MET B 1 1 ? -2.443 76.625 30.156 1 44.78 1 MET B N 1
ATOM 907 C CA . MET B 1 1 ? -1.756 75.312 29.859 1 44.78 1 MET B CA 1
ATOM 908 C C . MET B 1 1 ? -2.756 74.25 29.547 1 44.78 1 MET B C 1
ATOM 910 O O . MET B 1 1 ? -3.389 73.688 30.469 1 44.78 1 MET B O 1
ATOM 914 N N . ALA B 1 2 ? -3.375 74.312 28.359 1 56.19 2 ALA B N 1
ATOM 915 C CA . ALA B 1 2 ? -4.312 73.375 27.844 1 56.19 2 ALA B CA 1
ATOM 916 C C . ALA B 1 2 ? -3.664 71.938 27.75 1 56.19 2 ALA B C 1
ATOM 918 O O . ALA B 1 2 ? -2.592 71.812 27.156 1 56.19 2 ALA B O 1
ATOM 919 N N . LYS B 1 3 ? -3.791 71.125 28.797 1 59.81 3 LYS B N 1
ATOM 920 C CA . LYS B 1 3 ? -3.418 69.75 28.75 1 59.81 3 LYS B CA 1
ATOM 921 C C . LYS B 1 3 ? -4.102 69 27.578 1 59.81 3 LYS B C 1
ATOM 923 O O . LYS B 1 3 ? -5.328 69 27.484 1 59.81 3 LYS B O 1
ATOM 928 N N . SER B 1 4 ? -3.559 69 26.312 1 54.25 4 SER B N 1
ATOM 929 C CA . SER B 1 4 ? -3.99 68.188 25.203 1 54.25 4 SER B CA 1
ATOM 930 C C . SER B 1 4 ? -3.998 66.688 25.594 1 54.25 4 SER B C 1
ATOM 932 O O . SER B 1 4 ? -3.004 66.188 26.109 1 54.25 4 SER B O 1
ATOM 934 N N . PHE B 1 5 ? -5.078 66.125 26.094 1 56.25 5 PHE B N 1
ATOM 935 C CA . PHE B 1 5 ? -5.27 64.688 26.266 1 56.25 5 PHE B CA 1
ATOM 936 C C . PHE B 1 5 ? -5.016 63.938 24.953 1 56.25 5 PHE B C 1
ATOM 938 O O . PHE B 1 5 ? -5.68 64.188 23.953 1 56.25 5 PHE B O 1
ATOM 945 N N . PHE B 1 6 ? -3.775 63.531 24.578 1 53.09 6 PHE B N 1
ATOM 946 C CA . PHE B 1 6 ? -3.449 62.625 23.5 1 53.09 6 PHE B CA 1
ATOM 947 C C . PHE B 1 6 ? -4.18 61.312 23.672 1 53.09 6 PHE B C 1
ATOM 949 O O . PHE B 1 6 ? -3.947 60.594 24.641 1 53.09 6 PHE B O 1
ATOM 956 N N . PHE B 1 7 ? -5.41 61.156 23.203 1 52.94 7 PHE B N 1
ATOM 957 C CA . PHE B 1 7 ? -6.102 59.875 23.109 1 52.94 7 PHE B CA 1
ATOM 958 C C . PHE B 1 7 ? -5.332 58.906 22.219 1 52.94 7 PHE B C 1
ATOM 960 O O . PHE B 1 7 ? -5.133 59.156 21.031 1 52.94 7 PHE B O 1
ATOM 967 N N . LEU B 1 8 ? -4.414 58.062 22.75 1 54.69 8 LEU B N 1
ATOM 968 C CA . LEU B 1 8 ? -3.736 56.969 22.062 1 54.69 8 LEU B CA 1
ATOM 969 C C . LEU B 1 8 ? -4.742 55.938 21.547 1 54.69 8 LEU B C 1
ATOM 971 O O . LEU B 1 8 ? -5.453 55.312 22.344 1 54.69 8 LEU B O 1
ATOM 975 N N . ILE B 1 9 ? -5.27 56.031 20.312 1 56.72 9 ILE B N 1
ATOM 976 C CA . ILE B 1 9 ? -6.082 55.031 19.609 1 56.72 9 ILE B CA 1
ATOM 977 C C . ILE B 1 9 ? -5.316 53.719 19.516 1 56.72 9 ILE B C 1
ATOM 979 O O . ILE B 1 9 ? -4.258 53.656 18.891 1 56.72 9 ILE B O 1
ATOM 983 N N . ILE B 1 10 ? -5.453 52.781 20.562 1 56.16 10 ILE B N 1
ATOM 984 C CA . ILE B 1 10 ? -4.965 51.406 20.484 1 56.16 10 ILE B CA 1
ATOM 985 C C . ILE B 1 10 ? -5.609 50.688 19.297 1 56.16 10 ILE B C 1
ATOM 987 O O . ILE B 1 10 ? -6.824 50.5 19.266 1 56.16 10 ILE B O 1
ATOM 991 N N . CYS B 1 11 ? -5.031 50.719 18.062 1 54.16 11 CYS B N 1
ATOM 992 C CA . CYS B 1 11 ? -5.441 49.875 16.922 1 54.16 11 CYS B CA 1
ATOM 993 C C . CYS B 1 11 ? -5.289 48.406 17.234 1 54.16 11 CYS B C 1
ATOM 995 O O . CYS B 1 11 ? -4.176 47.875 17.281 1 54.16 11 CYS B O 1
ATOM 997 N N . VAL B 1 12 ? -6.195 47.781 18.016 1 57.56 12 VAL B N 1
ATOM 998 C CA . VAL B 1 12 ? -6.219 46.312 18.203 1 57.56 12 VAL B CA 1
ATOM 999 C C . VAL B 1 12 ? -6.328 45.625 16.844 1 57.56 12 VAL B C 1
ATOM 1001 O O . VAL B 1 12 ? -7.355 45.75 16.156 1 57.56 12 VAL B O 1
ATOM 1004 N N . VAL B 1 13 ? -5.266 45.438 15.992 1 58.56 13 VAL B N 1
ATOM 1005 C CA . VAL B 1 13 ? -5.238 44.562 14.828 1 58.56 13 VAL B CA 1
ATOM 1006 C C . VAL B 1 13 ? -5.703 43.156 15.211 1 58.56 13 VAL B C 1
ATOM 1008 O O . VAL B 1 13 ? -5.035 42.469 15.984 1 58.56 13 VAL B O 1
ATOM 1011 N N . ALA B 1 14 ? -7.055 42.906 15.172 1 56.03 14 ALA B N 1
ATOM 1012 C CA . ALA B 1 14 ? -7.621 41.562 15.32 1 56.03 14 ALA B CA 1
ATOM 1013 C C . ALA B 1 14 ? -7 40.594 14.32 1 56.03 14 ALA B C 1
ATOM 1015 O O . ALA B 1 14 ? -7.27 40.688 13.117 1 56.03 14 ALA B O 1
ATOM 1016 N N . THR B 1 15 ? -5.809 40.031 14.523 1 57.84 15 THR B N 1
ATOM 1017 C CA . THR B 1 15 ? -5.309 38.938 13.703 1 57.84 15 THR B CA 1
ATOM 1018 C C . THR B 1 15 ? -6.312 37.781 13.672 1 57.84 15 THR B C 1
ATOM 1020 O O . THR B 1 15 ? -6.629 37.188 14.703 1 57.84 15 THR B O 1
ATOM 1023 N N . LEU B 1 16 ? -7.223 37.75 12.734 1 53.28 16 LEU B N 1
ATOM 1024 C CA . LEU B 1 16 ? -8.102 36.594 12.461 1 53.28 16 LEU B CA 1
ATOM 1025 C C . LEU B 1 16 ? -7.297 35.312 12.25 1 53.28 16 LEU B C 1
ATOM 1027 O O . LEU B 1 16 ? -6.629 35.156 11.219 1 53.28 16 LEU B O 1
ATOM 1031 N N . PHE B 1 17 ? -6.855 34.781 13.344 1 53.06 17 PHE B N 1
ATOM 1032 C CA . PHE B 1 17 ? -6.328 33.406 13.219 1 53.06 17 PHE B CA 1
ATOM 1033 C C . PHE B 1 17 ? -7.309 32.531 12.469 1 53.06 17 PHE B C 1
ATOM 1035 O O . PHE B 1 17 ? -8.406 32.25 12.961 1 53.06 17 PHE B O 1
ATOM 1042 N N . SER B 1 18 ? -7.289 32.438 11.203 1 54.5 18 SER B N 1
ATOM 1043 C CA . SER B 1 18 ? -8.078 31.469 10.445 1 54.5 18 SER B CA 1
ATOM 1044 C C . SER B 1 18 ? -7.891 30.047 10.969 1 54.5 18 SER B C 1
ATOM 1046 O O . SER B 1 18 ? -6.812 29.469 10.836 1 54.5 18 SER B O 1
ATOM 1048 N N . ILE B 1 19 ? -8.547 29.672 12.016 1 56.09 19 ILE B N 1
ATOM 1049 C CA . ILE B 1 19 ? -8.602 28.297 12.5 1 56.09 19 ILE B CA 1
ATOM 1050 C C . ILE B 1 19 ? -8.945 27.359 11.352 1 56.09 19 ILE B C 1
ATOM 1052 O O . ILE B 1 19 ? -10.055 27.391 10.812 1 56.09 19 ILE B O 1
ATOM 1056 N N . ALA B 1 20 ? -8.055 27.031 10.453 1 62.69 20 ALA B N 1
ATOM 1057 C CA . ALA B 1 20 ? -8.352 25.984 9.469 1 62.69 20 ALA B CA 1
ATOM 1058 C C . ALA B 1 20 ? -8.812 24.703 10.156 1 62.69 20 ALA B C 1
ATOM 1060 O O . ALA B 1 20 ? -8.125 24.172 11.031 1 62.69 20 ALA B O 1
ATOM 1061 N N . LEU B 1 21 ? -10.148 24.5 10.164 1 78.12 21 LEU B N 1
ATOM 1062 C CA . LEU B 1 21 ? -10.789 23.344 10.789 1 78.12 21 LEU B CA 1
ATOM 1063 C C . LEU B 1 21 ? -10.188 22.047 10.281 1 78.12 21 LEU B C 1
ATOM 1065 O O . LEU B 1 21 ? -10.109 21.812 9.07 1 78.12 21 LEU B O 1
ATOM 1069 N N . ALA B 1 22 ? -9.477 21.234 11.141 1 86.94 22 ALA B N 1
ATOM 1070 C CA . ALA B 1 22 ? -8.93 19.922 10.828 1 86.94 22 ALA B CA 1
ATOM 1071 C C . ALA B 1 22 ? -10.039 18.891 10.641 1 86.94 22 ALA B C 1
ATOM 1073 O O . ALA B 1 22 ? -11.039 18.906 11.367 1 86.94 22 ALA B O 1
ATOM 1074 N N . LEU B 1 23 ? -9.977 18.141 9.555 1 89.94 23 LEU B N 1
ATOM 1075 C CA . LEU B 1 23 ? -10.922 17.062 9.289 1 89.94 23 LEU B CA 1
ATOM 1076 C C . LEU B 1 23 ? -10.344 15.727 9.719 1 89.94 23 LEU B C 1
ATOM 1078 O O . LEU B 1 23 ? -9.156 15.461 9.523 1 89.94 23 LEU B O 1
ATOM 1082 N N . PRO B 1 24 ? -11.227 14.945 10.391 1 91.06 24 PRO B N 1
ATOM 1083 C CA . PRO B 1 24 ? -10.766 13.609 10.773 1 91.06 24 PRO B CA 1
ATOM 1084 C C . PRO B 1 24 ? -10.648 12.664 9.586 1 91.06 24 PRO B C 1
ATOM 1086 O O . PRO B 1 24 ? -11.367 12.82 8.594 1 91.06 24 PRO B O 1
ATOM 1089 N N . GLY B 1 25 ? -9.648 11.773 9.656 1 89 25 GLY B N 1
ATOM 1090 C CA . GLY B 1 25 ? -9.477 10.727 8.664 1 89 25 GLY B CA 1
ATOM 1091 C C . GLY B 1 25 ? -8.57 9.609 9.133 1 89 25 GLY B C 1
ATOM 1092 O O . GLY B 1 25 ? -8.328 9.453 10.328 1 89 25 GLY B O 1
ATOM 1093 N N . THR B 1 26 ? -8.203 8.75 8.125 1 83.5 26 THR B N 1
ATOM 1094 C CA . THR B 1 26 ? -7.273 7.652 8.383 1 83.5 26 THR B CA 1
ATOM 1095 C C . THR B 1 26 ? -6.172 7.617 7.332 1 83.5 26 THR B C 1
ATOM 1097 O O . THR B 1 26 ? -6.352 8.117 6.219 1 83.5 26 THR B O 1
ATOM 1100 N N . ALA B 1 27 ? -5.074 7.094 7.855 1 83.25 27 ALA B N 1
ATOM 1101 C CA . ALA B 1 27 ? -3.947 7 6.934 1 83.25 27 ALA B CA 1
ATOM 1102 C C . ALA B 1 27 ? -3.129 5.738 7.191 1 83.25 27 ALA B C 1
ATOM 1104 O O . ALA B 1 27 ? -3.094 5.234 8.312 1 83.25 27 ALA B O 1
ATOM 1105 N N . TYR B 1 28 ? -2.564 5.258 6.121 1 77.19 28 TYR B N 1
ATOM 1106 C CA . TYR B 1 28 ? -1.455 4.316 6.23 1 77.19 28 TYR B CA 1
ATOM 1107 C C . TYR B 1 28 ? -0.312 4.711 5.305 1 77.19 28 TYR B C 1
ATOM 1109 O O . TYR B 1 28 ? -0.371 5.75 4.641 1 77.19 28 TYR B O 1
ATOM 1117 N N . TYR B 1 29 ? 0.732 3.939 5.473 1 73.94 29 TYR B N 1
ATOM 1118 C CA . TYR B 1 29 ? 1.879 4.34 4.664 1 73.94 29 TYR B CA 1
ATOM 1119 C C . TYR B 1 29 ? 2.268 3.242 3.684 1 73.94 29 TYR B C 1
ATOM 1121 O O . TYR B 1 29 ? 1.811 2.104 3.805 1 73.94 29 TYR B O 1
ATOM 1129 N N . THR B 1 30 ? 2.881 3.682 2.641 1 64.56 30 THR B N 1
ATOM 1130 C CA . THR B 1 30 ? 3.447 2.727 1.694 1 64.56 30 THR B CA 1
ATOM 1131 C C . THR B 1 30 ? 4.914 3.043 1.42 1 64.56 30 THR B C 1
ATOM 1133 O O . THR B 1 30 ? 5.336 4.199 1.514 1 64.56 30 THR B O 1
ATOM 1136 N N . ASN B 1 31 ? 5.602 1.997 1.292 1 55.09 31 ASN B N 1
ATOM 1137 C CA . ASN B 1 31 ? 6.992 2.176 0.889 1 55.09 31 ASN B CA 1
ATOM 1138 C C . ASN B 1 31 ? 7.121 2.326 -0.624 1 55.09 31 ASN B C 1
ATOM 1140 O O . ASN B 1 31 ? 8.203 2.635 -1.131 1 55.09 31 ASN B O 1
ATOM 1144 N N . ASP B 1 32 ? 6.012 2.035 -1.258 1 52 32 ASP B N 1
ATOM 1145 C CA . ASP B 1 32 ? 6.078 2.031 -2.717 1 52 32 ASP B CA 1
ATOM 1146 C C . ASP B 1 32 ? 6.406 3.422 -3.254 1 52 32 ASP B C 1
ATOM 1148 O O . ASP B 1 32 ? 6.004 4.43 -2.672 1 52 32 ASP B O 1
ATOM 1152 N N . GLN B 1 33 ? 7.562 3.434 -4.117 1 48.91 33 GLN B N 1
ATOM 1153 C CA . GLN B 1 33 ? 7.738 4.676 -4.863 1 48.91 33 GLN B CA 1
ATOM 1154 C C . GLN B 1 33 ? 6.469 5.047 -5.617 1 48.91 33 GLN B C 1
ATOM 1156 O O . GLN B 1 33 ? 5.758 4.172 -6.121 1 48.91 33 GLN B O 1
ATOM 1161 N N . TYR B 1 34 ? 5.883 6.184 -5.297 1 48.31 34 TYR B N 1
ATOM 1162 C CA . TYR B 1 34 ? 4.656 6.664 -5.922 1 48.31 34 TYR B CA 1
ATOM 1163 C C . TYR B 1 34 ? 4.781 6.672 -7.441 1 48.31 34 TYR B C 1
ATOM 1165 O O . TYR B 1 34 ? 5.777 7.16 -7.984 1 48.31 34 TYR B O 1
ATOM 1173 N N . PRO B 1 35 ? 4.242 5.637 -8.07 1 42 35 PRO B N 1
ATOM 1174 C CA . PRO B 1 35 ? 4.289 5.824 -9.523 1 42 35 PRO B CA 1
ATOM 1175 C C . PRO B 1 35 ? 3.867 7.227 -9.953 1 42 35 PRO B C 1
ATOM 1177 O O . PRO B 1 35 ? 3.271 7.965 -9.164 1 42 35 PRO B O 1
ATOM 1180 N N . PRO B 1 36 ? 4.375 7.559 -11.258 1 43.94 36 PRO B N 1
ATOM 1181 C CA . PRO B 1 36 ? 3.873 8.812 -11.836 1 43.94 36 PRO B CA 1
ATOM 1182 C C . PRO B 1 36 ? 2.371 8.992 -11.625 1 43.94 36 PRO B C 1
ATOM 1184 O O . PRO B 1 36 ? 1.598 8.055 -11.812 1 43.94 36 PRO B O 1
ATOM 1187 N N . SER B 1 37 ? 2.006 9.758 -10.531 1 50.59 37 SER B N 1
ATOM 1188 C CA . SER B 1 37 ? 0.717 10.055 -9.914 1 50.59 37 SER B CA 1
ATOM 1189 C C . SER B 1 37 ? -0.171 10.867 -10.844 1 50.59 37 SER B C 1
ATOM 1191 O O . SER B 1 37 ? 0.304 11.414 -11.844 1 50.59 37 SER B O 1
ATOM 1193 N N . ALA B 1 38 ? -1.481 10.633 -10.82 1 56.34 38 ALA B N 1
ATOM 1194 C CA . ALA B 1 38 ? -2.479 11.484 -11.469 1 56.34 38 ALA B CA 1
ATOM 1195 C C . ALA B 1 38 ? -2.053 12.945 -11.438 1 56.34 38 ALA B C 1
ATOM 1197 O O . ALA B 1 38 ? -2.453 13.734 -12.305 1 56.34 38 ALA B O 1
ATOM 1198 N N . CYS B 1 39 ? -1.221 13.352 -10.508 1 62.38 39 CYS B N 1
ATOM 1199 C CA . CYS B 1 39 ? -0.854 14.758 -10.383 1 62.38 39 CYS B CA 1
ATOM 1200 C C . CYS B 1 39 ? 0.486 15.031 -11.055 1 62.38 39 CYS B C 1
ATOM 1202 O O . CYS B 1 39 ? 0.87 16.188 -11.234 1 62.38 39 CYS B O 1
ATOM 1204 N N . SER B 1 40 ? 0.923 14.273 -11.992 1 59.06 40 SER B N 1
ATOM 1205 C CA . SER B 1 40 ? 2.197 14.516 -12.664 1 59.06 40 SER B CA 1
ATOM 1206 C C . SER B 1 40 ? 3.203 15.156 -11.711 1 59.06 40 SER B C 1
ATOM 1208 O O . SER B 1 40 ? 3.951 16.062 -12.109 1 59.06 40 SER B O 1
ATOM 1210 N N . VAL B 1 41 ? 3.098 15.117 -10.547 1 56.94 41 VAL B N 1
ATOM 1211 C CA . VAL B 1 41 ? 4.098 15.688 -9.648 1 56.94 41 VAL B CA 1
ATOM 1212 C C . VAL B 1 41 ? 5.195 14.664 -9.375 1 56.94 41 VAL B C 1
ATOM 1214 O O . VAL B 1 41 ? 4.91 13.523 -9.008 1 56.94 41 VAL B O 1
ATOM 1217 N N . PRO B 1 42 ? 6.422 14.961 -9.836 1 56.38 42 PRO B N 1
ATOM 1218 C CA . PRO B 1 42 ? 7.551 14.07 -9.547 1 56.38 42 PRO B CA 1
ATOM 1219 C C . PRO B 1 42 ? 7.738 13.836 -8.047 1 56.38 42 PRO B C 1
ATOM 1221 O O . PRO B 1 42 ? 7.539 14.75 -7.242 1 56.38 42 PRO B O 1
ATOM 1224 N N . THR B 1 43 ? 7.648 12.586 -7.613 1 61.34 43 THR B N 1
ATOM 1225 C CA . THR B 1 43 ? 7.879 12.289 -6.203 1 61.34 43 THR B CA 1
ATOM 1226 C C . THR B 1 43 ? 9.258 11.664 -6 1 61.34 43 THR B C 1
ATOM 1228 O O . THR B 1 43 ? 9.602 10.68 -6.656 1 61.34 43 THR B O 1
ATOM 1231 N N . SER B 1 44 ? 10.211 12.516 -5.566 1 63.38 44 SER B N 1
ATOM 1232 C CA . SER B 1 44 ? 11.531 11.984 -5.242 1 63.38 44 SER B CA 1
ATOM 1233 C C . SER B 1 44 ? 11.5 11.188 -3.939 1 63.38 44 SER B C 1
ATOM 1235 O O . SER B 1 44 ? 10.641 11.422 -3.086 1 63.38 44 SER B O 1
ATOM 1237 N N . PRO B 1 45 ? 12.32 10.164 -3.98 1 63.03 45 PRO B N 1
ATOM 1238 C CA . PRO B 1 45 ? 12.453 9.484 -2.688 1 63.03 45 PRO B CA 1
ATOM 1239 C C . PRO B 1 45 ? 12.688 10.461 -1.534 1 63.03 45 PRO B C 1
ATOM 1241 O O . PRO B 1 45 ? 13.406 11.453 -1.69 1 63.03 45 PRO B O 1
ATOM 1244 N N . GLY B 1 46 ? 12.016 10.234 -0.446 1 71.62 46 GLY B N 1
ATOM 1245 C CA . GLY B 1 46 ? 12.172 11.078 0.727 1 71.62 46 GLY B CA 1
ATOM 1246 C C . GLY B 1 46 ? 11.172 12.211 0.786 1 71.62 46 GLY B C 1
ATOM 1247 O O . GLY B 1 46 ? 11.156 12.984 1.746 1 71.62 46 GLY B O 1
ATOM 1248 N N . SER B 1 47 ? 10.344 12.188 -0.215 1 79.62 47 SER B N 1
ATOM 1249 C CA . SER B 1 47 ? 9.367 13.273 -0.243 1 79.62 47 SER B CA 1
ATOM 1250 C C . SER B 1 47 ? 8.227 13.016 0.739 1 79.62 47 SER B C 1
ATOM 1252 O O . SER B 1 47 ? 7.852 11.867 0.974 1 79.62 47 SER B O 1
ATOM 1254 N N . LEU B 1 48 ? 7.836 14.102 1.391 1 89.31 48 LEU B N 1
ATOM 1255 C CA . LEU B 1 48 ? 6.645 14.086 2.236 1 89.31 48 LEU B CA 1
ATOM 1256 C C . LEU B 1 48 ? 5.383 14.25 1.398 1 89.31 48 LEU B C 1
ATOM 1258 O O . LEU B 1 48 ? 4.977 15.375 1.099 1 89.31 48 LEU B O 1
ATOM 1262 N N . ILE B 1 49 ? 4.895 13.094 0.994 1 87.19 49 ILE B N 1
ATOM 1263 C CA . ILE B 1 49 ? 3.805 13.148 0.025 1 87.19 49 ILE B CA 1
ATOM 1264 C C . ILE B 1 49 ? 2.658 12.25 0.486 1 87.19 49 ILE B C 1
ATOM 1266 O O . ILE B 1 49 ? 2.838 11.406 1.365 1 87.19 49 ILE B O 1
ATOM 1270 N N . ALA B 1 50 ? 1.561 12.523 -0.156 1 86.62 50 ALA B N 1
ATOM 1271 C CA . ALA B 1 50 ? 0.352 11.75 0.12 1 86.62 50 ALA B CA 1
ATOM 1272 C C . ALA B 1 50 ? -0.442 11.5 -1.159 1 86.62 50 ALA B C 1
ATOM 1274 O O . ALA B 1 50 ? -0.44 12.328 -2.072 1 86.62 50 ALA B O 1
ATOM 1275 N N . ARG B 1 51 ? -0.973 10.359 -1.203 1 82.69 51 ARG B N 1
ATOM 1276 C CA . ARG B 1 51 ? -2.074 10.094 -2.123 1 82.69 51 ARG B CA 1
ATOM 1277 C C . ARG B 1 51 ? -3.416 10.156 -1.402 1 82.69 51 ARG B C 1
ATOM 1279 O O . ARG B 1 51 ? -3.539 9.695 -0.266 1 82.69 51 ARG B O 1
ATOM 1286 N N . ILE B 1 52 ? -4.332 10.766 -2.1 1 83.25 52 ILE B N 1
ATOM 1287 C CA . ILE B 1 52 ? -5.582 11.023 -1.392 1 83.25 52 ILE B CA 1
ATOM 1288 C C . ILE B 1 52 ? -6.734 10.32 -2.107 1 83.25 52 ILE B C 1
ATOM 1290 O O . ILE B 1 52 ? -6.773 10.281 -3.34 1 83.25 52 ILE B O 1
ATOM 1294 N N . ALA B 1 53 ? -7.66 9.828 -1.343 1 76.06 53 ALA B N 1
ATOM 1295 C CA . ALA B 1 53 ? -8.789 9.055 -1.851 1 76.06 53 ALA B CA 1
ATOM 1296 C C . ALA B 1 53 ? -9.75 9.938 -2.641 1 76.06 53 ALA B C 1
ATOM 1298 O O . ALA B 1 53 ? -10.359 9.484 -3.611 1 76.06 53 ALA B O 1
ATOM 1299 N N . TYR B 1 54 ? -10.008 11.102 -2.207 1 76.5 54 TYR B N 1
ATOM 1300 C CA . TYR B 1 54 ? -11.016 11.945 -2.848 1 76.5 54 TYR B CA 1
ATOM 1301 C C . TYR B 1 54 ? -10.375 13.211 -3.416 1 76.5 54 TYR B C 1
ATOM 1303 O O . TYR B 1 54 ? -10.258 14.219 -2.717 1 76.5 54 TYR B O 1
ATOM 1311 N N . LEU B 1 55 ? -9.961 13.094 -4.727 1 74.25 55 LEU B N 1
ATOM 1312 C CA . LEU B 1 55 ? -9.453 14.273 -5.418 1 74.25 55 LEU B CA 1
ATOM 1313 C C . LEU B 1 55 ? -10.586 15.047 -6.07 1 74.25 55 LEU B C 1
ATOM 1315 O O . LEU B 1 55 ? -11.555 14.453 -6.562 1 74.25 55 LEU B O 1
ATOM 1319 N N . GLY B 1 56 ? -10.492 16.422 -6.141 1 69.25 56 GLY B N 1
ATOM 1320 C CA . GLY B 1 56 ? -11.398 17.25 -6.93 1 69.25 56 GLY B CA 1
ATOM 1321 C C . GLY B 1 56 ? -12.281 18.141 -6.078 1 69.25 56 GLY B C 1
ATOM 1322 O O . GLY B 1 56 ? -12.828 19.141 -6.574 1 69.25 56 GLY B O 1
ATOM 1323 N N . GLY B 1 57 ? -12.391 17.766 -4.965 1 74.06 57 GLY B N 1
ATOM 1324 C CA . GLY B 1 57 ? -13.109 18.719 -4.133 1 74.06 57 GLY B CA 1
ATOM 1325 C C . GLY B 1 57 ? -12.211 19.781 -3.523 1 74.06 57 GLY B C 1
ATOM 1326 O O . GLY B 1 57 ? -11.5 20.484 -4.242 1 74.06 57 GLY B O 1
ATOM 1327 N N . SER B 1 58 ? -12.172 19.844 -2.283 1 80.06 58 SER B N 1
ATOM 1328 C CA . SER B 1 58 ? -11.375 20.797 -1.532 1 80.06 58 SER B CA 1
ATOM 1329 C C . SER B 1 58 ? -9.891 20.453 -1.58 1 80.06 58 SER B C 1
ATOM 1331 O O . SER B 1 58 ? -9.047 21.312 -1.305 1 80.06 58 SER B O 1
ATOM 1333 N N . ILE B 1 59 ? -9.672 19.297 -2 1 86.31 59 ILE B N 1
ATOM 1334 C CA . ILE B 1 59 ? -8.273 18.891 -2.08 1 86.31 59 ILE B CA 1
ATOM 1335 C C . ILE B 1 59 ? -7.914 18.547 -3.525 1 86.31 59 ILE B C 1
ATOM 1337 O O . ILE B 1 59 ? -8.586 17.719 -4.156 1 86.31 59 ILE B O 1
ATOM 1341 N N . THR B 1 60 ? -6.938 19.219 -4.121 1 84.81 60 THR B N 1
ATOM 1342 C CA . THR B 1 60 ? -6.492 19 -5.492 1 84.81 60 THR B CA 1
ATOM 1343 C C . THR B 1 60 ? -5.004 18.672 -5.531 1 84.81 60 THR B C 1
ATOM 1345 O O . THR B 1 60 ? -4.297 18.859 -4.543 1 84.81 60 THR B O 1
ATOM 1348 N N . CYS B 1 61 ? -4.617 18.266 -6.695 1 81 61 CYS B N 1
ATOM 1349 C CA . CYS B 1 61 ? -3.207 17.938 -6.887 1 81 61 CYS B CA 1
ATOM 1350 C C . CYS B 1 61 ? -2.322 19.125 -6.559 1 81 61 CYS B C 1
ATOM 1352 O O . CYS B 1 61 ? -2.645 20.266 -6.918 1 81 61 CYS B O 1
ATOM 1354 N N . GLY B 1 62 ? -1.262 18.812 -5.867 1 85.12 62 GLY B N 1
ATOM 1355 C CA . GLY B 1 62 ? -0.304 19.859 -5.547 1 85.12 62 GLY B CA 1
ATOM 1356 C C . GLY B 1 62 ? -0.601 20.562 -4.238 1 85.12 62 GLY B C 1
ATOM 1357 O O . GLY B 1 62 ? 0.239 21.297 -3.719 1 85.12 62 GLY B O 1
ATOM 1358 N N . ASP B 1 63 ? -1.734 20.297 -3.676 1 89.31 63 ASP B N 1
ATOM 1359 C CA . ASP B 1 63 ? -2.066 20.906 -2.396 1 89.31 63 ASP B CA 1
ATOM 1360 C C . ASP B 1 63 ? -1.162 20.391 -1.282 1 89.31 63 ASP B C 1
ATOM 1362 O O . ASP B 1 63 ? -0.702 19.25 -1.334 1 89.31 63 ASP B O 1
ATOM 1366 N N . SER B 1 64 ? -0.942 21.344 -0.334 1 92.88 64 SER B N 1
ATOM 1367 C CA . SER B 1 64 ? -0.266 20.969 0.902 1 92.88 64 SER B CA 1
ATOM 1368 C C . SER B 1 64 ? -1.265 20.75 2.035 1 92.88 64 SER B C 1
ATOM 1370 O O . SER B 1 64 ? -2.111 21.609 2.293 1 92.88 64 SER B O 1
ATOM 1372 N N . LEU B 1 65 ? -1.137 19.531 2.633 1 94.25 65 LEU B N 1
ATOM 1373 C CA . LEU B 1 65 ? -1.995 19.219 3.768 1 94.25 65 LEU B CA 1
ATOM 1374 C C . LEU B 1 65 ? -1.169 19 5.031 1 94.25 65 LEU B C 1
ATOM 1376 O O . LEU B 1 65 ? -0.158 18.297 5.008 1 94.25 65 LEU B O 1
ATOM 1380 N N . ARG B 1 66 ? -1.557 19.703 6.117 1 95.88 66 ARG B N 1
ATOM 1381 C CA . ARG B 1 66 ? -0.996 19.391 7.426 1 95.88 66 ARG B CA 1
ATOM 1382 C C . ARG B 1 66 ? -1.7 18.188 8.047 1 95.88 66 ARG B C 1
ATOM 1384 O O . ARG B 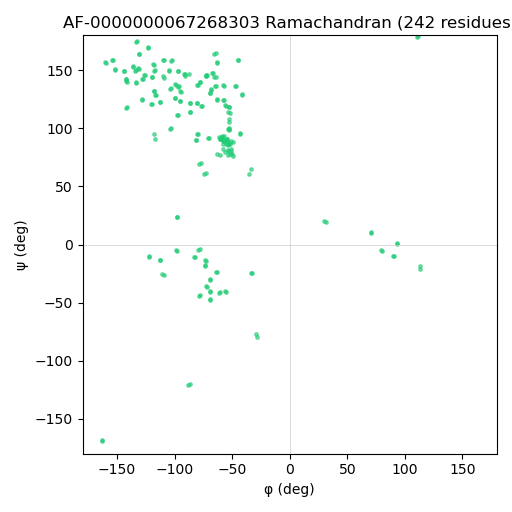1 66 ? -2.924 18.188 8.203 1 95.88 66 ARG B O 1
ATOM 1391 N N . VAL B 1 67 ? -0.984 17.172 8.359 1 95.31 67 VAL B N 1
ATOM 1392 C CA . VAL B 1 67 ? -1.51 15.906 8.867 1 95.31 67 VAL B CA 1
ATOM 1393 C C . VAL B 1 67 ? -0.97 15.648 10.273 1 95.31 67 VAL B C 1
ATOM 1395 O O . VAL B 1 67 ? 0.23 15.797 10.523 1 95.31 67 VAL B O 1
ATOM 1398 N N . THR B 1 68 ? -1.792 15.305 11.18 1 94.5 68 THR B N 1
ATOM 1399 C CA . THR B 1 68 ? -1.449 14.984 12.562 1 94.5 68 THR B CA 1
ATOM 1400 C C . THR B 1 68 ? -2.049 13.641 12.969 1 94.5 68 THR B C 1
ATOM 1402 O O . THR B 1 68 ? -3.242 13.406 12.773 1 94.5 68 THR B O 1
ATOM 1405 N N . CYS B 1 69 ? -1.168 12.781 13.422 1 90.94 69 CYS B N 1
ATOM 1406 C CA . CYS B 1 69 ? -1.655 11.523 13.977 1 90.94 69 CYS B CA 1
ATOM 1407 C C . CYS B 1 69 ? -2.41 11.758 15.281 1 90.94 69 CYS B C 1
ATOM 1409 O O . CYS B 1 69 ? -1.975 12.555 16.125 1 90.94 69 CYS B O 1
ATOM 1411 N N . VAL B 1 70 ? -3.543 11.102 15.32 1 88.31 70 VAL B N 1
ATOM 1412 C CA . VAL B 1 70 ? -4.32 11.203 16.547 1 88.31 70 VAL B CA 1
ATOM 1413 C C . VAL B 1 70 ? -4.648 9.805 17.078 1 88.31 70 VAL B C 1
ATOM 1415 O O . VAL B 1 70 ? -4.754 8.852 16.297 1 88.31 70 VAL B O 1
ATOM 1418 N N . GLY B 1 71 ? -4.691 9.688 18.266 1 80.75 71 GLY B N 1
ATOM 1419 C CA . GLY B 1 71 ? -4.992 8.406 18.875 1 80.75 71 GLY B CA 1
ATOM 1420 C C . GLY B 1 71 ? -3.803 7.789 19.594 1 80.75 71 GLY B C 1
ATOM 1421 O O . GLY B 1 71 ? -2.717 8.375 19.609 1 80.75 71 GLY B O 1
ATOM 1422 N N . THR B 1 72 ? -4.012 6.641 20.203 1 69.06 72 THR B N 1
ATOM 1423 C CA . THR B 1 72 ? -2.996 6.055 21.062 1 69.06 72 THR B CA 1
ATOM 1424 C C . THR B 1 72 ? -2.432 4.773 20.453 1 69.06 72 THR B C 1
ATOM 1426 O O . THR B 1 72 ? -1.373 4.297 20.875 1 69.06 72 THR B O 1
ATOM 1429 N N . SER B 1 73 ? -3.092 4.215 19.406 1 62 73 SER B N 1
ATOM 1430 C CA . SER B 1 73 ? -2.615 2.971 18.812 1 62 73 SER B CA 1
ATOM 1431 C C . SER B 1 73 ? -2.777 2.984 17.297 1 62 73 SER B C 1
ATOM 1433 O O . SER B 1 73 ? -3.896 3.094 16.781 1 62 73 SER B O 1
ATOM 1435 N N . PRO B 1 74 ? -1.709 2.891 16.625 1 66.38 74 PRO B N 1
ATOM 1436 C CA . PRO B 1 74 ?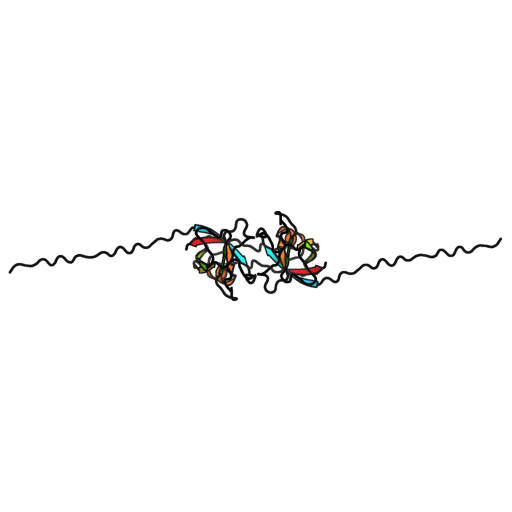 -0.32 2.93 17.094 1 66.38 74 PRO B CA 1
ATOM 1437 C C . PRO B 1 74 ? 0.062 4.277 17.703 1 66.38 74 PRO B C 1
ATOM 1439 O O . PRO B 1 74 ? -0.656 5.266 17.516 1 66.38 74 PRO B O 1
ATOM 1442 N N . PRO B 1 75 ? 1.219 4.34 18.469 1 76.38 75 PRO B N 1
ATOM 1443 C CA . PRO B 1 75 ? 1.581 5.598 19.125 1 76.38 75 PRO B CA 1
ATOM 1444 C C . PRO B 1 75 ? 1.9 6.711 18.125 1 76.38 75 PRO B C 1
ATOM 1446 O O . PRO B 1 75 ? 2.596 6.48 17.141 1 76.38 75 PRO B O 1
ATOM 1449 N N . CYS B 1 76 ? 1.374 7.836 18.438 1 85.69 76 CYS B N 1
ATOM 1450 C CA . CYS B 1 76 ? 1.666 9.047 17.688 1 85.69 76 CYS B CA 1
ATOM 1451 C C . CYS B 1 76 ? 2.848 9.797 18.281 1 85.69 76 CYS B C 1
ATOM 1453 O O . CYS B 1 76 ? 3.143 9.648 19.469 1 85.69 76 CYS B O 1
ATOM 1455 N N . THR B 1 77 ? 3.781 10.5 17.516 1 87.44 77 THR B N 1
ATOM 1456 C CA . THR B 1 77 ? 4.918 11.281 17.984 1 87.44 77 THR B CA 1
ATOM 1457 C C . THR B 1 77 ? 4.465 12.641 18.5 1 87.44 77 THR B C 1
ATOM 1459 O O . THR B 1 77 ? 5.219 13.336 19.188 1 87.44 77 THR B O 1
ATOM 1462 N N . ASP B 1 78 ? 3.336 13.141 18.5 1 86.75 78 ASP B N 1
ATOM 1463 C CA . ASP B 1 78 ? 2.795 14.453 18.828 1 86.75 78 ASP B CA 1
ATOM 1464 C C . ASP B 1 78 ? 3.189 15.492 17.781 1 86.75 78 ASP B C 1
ATOM 1466 O O . ASP B 1 78 ? 2.975 16.688 17.969 1 86.75 78 ASP B O 1
ATOM 1470 N N . LYS B 1 79 ? 3.699 15.109 16.75 1 91.75 79 LYS B N 1
ATOM 1471 C CA . LYS B 1 79 ? 4.09 16.031 15.695 1 91.75 79 LYS B CA 1
ATOM 1472 C C . LYS B 1 79 ? 3.082 16 14.547 1 91.75 79 LYS B C 1
ATOM 1474 O O . LYS B 1 79 ? 2.258 15.094 14.461 1 91.75 79 LYS B O 1
ATOM 1479 N N . SER B 1 80 ? 3.148 17.125 13.82 1 95.69 80 SER B N 1
ATOM 1480 C CA . SER B 1 80 ? 2.436 17.203 12.555 1 95.69 80 SER B CA 1
ATOM 1481 C C . SER B 1 80 ? 3.404 17.188 11.375 1 95.69 80 SER B C 1
ATOM 1483 O O . SER B 1 80 ? 4.594 17.469 11.539 1 95.69 80 SER B O 1
ATOM 1485 N N . VAL B 1 81 ? 2.834 16.797 10.211 1 95.62 81 VAL B N 1
ATOM 1486 C CA . VAL B 1 81 ? 3.629 16.812 8.984 1 95.62 81 VAL B CA 1
ATOM 1487 C C . VAL B 1 81 ? 2.832 17.453 7.855 1 95.62 81 VAL B C 1
ATOM 1489 O O . VAL B 1 81 ? 1.611 17.297 7.781 1 95.62 81 VAL B O 1
ATOM 1492 N N . VAL B 1 82 ? 3.574 18.25 7.094 1 96.06 82 VAL B N 1
ATOM 1493 C CA . VAL B 1 82 ? 2.953 18.797 5.887 1 96.06 82 VAL B CA 1
ATOM 1494 C C . VAL B 1 82 ? 3.299 17.906 4.691 1 96.06 82 VAL B C 1
ATOM 1496 O O . VAL B 1 82 ? 4.477 17.672 4.402 1 96.06 82 VAL B O 1
ATOM 1499 N N . VAL B 1 83 ? 2.264 17.438 4.031 1 93.19 83 VAL B N 1
ATOM 1500 C CA . VAL B 1 83 ? 2.471 16.547 2.887 1 93.19 83 VAL B CA 1
ATOM 1501 C C . VAL B 1 83 ? 1.912 17.203 1.625 1 93.19 83 VAL B C 1
ATOM 1503 O O . VAL B 1 83 ? 0.945 17.969 1.69 1 93.19 83 VAL B O 1
ATOM 1506 N N . LYS B 1 84 ? 2.578 16.859 0.5 1 89.31 84 LYS B N 1
ATOM 1507 C CA . LYS B 1 84 ? 2.074 17.281 -0.804 1 89.31 84 LYS B CA 1
ATOM 1508 C C . LYS B 1 84 ? 1.205 16.188 -1.436 1 89.31 84 LYS B C 1
ATOM 1510 O O . LYS B 1 84 ? 1.583 15.016 -1.456 1 89.31 84 LYS B O 1
ATOM 1515 N N . VAL B 1 85 ? 0.062 16.641 -1.878 1 86.81 85 VAL B N 1
ATOM 1516 C CA . VAL B 1 85 ? -0.82 15.703 -2.566 1 86.81 85 VAL B CA 1
ATOM 1517 C C . VAL B 1 85 ? -0.3 15.445 -3.98 1 86.81 85 VAL B C 1
ATOM 1519 O O . VAL B 1 85 ? -0.25 16.359 -4.805 1 86.81 85 VAL B O 1
ATOM 1522 N N . VAL B 1 86 ? 0.023 14.18 -4.242 1 79.25 86 VAL B N 1
ATOM 1523 C CA . VAL B 1 86 ? 0.693 13.945 -5.516 1 79.25 86 VAL B CA 1
ATOM 1524 C C . VAL B 1 86 ? -0.107 12.938 -6.348 1 79.25 86 VAL B C 1
ATOM 1526 O O . VAL B 1 86 ? 0.214 12.695 -7.512 1 79.25 86 VAL B O 1
ATOM 1529 N N . ASP B 1 87 ? -1.041 12.375 -5.691 1 74.19 87 ASP B N 1
ATOM 1530 C CA . ASP B 1 87 ? -1.767 11.359 -6.449 1 74.19 87 ASP B CA 1
ATOM 1531 C C . ASP B 1 87 ? -3.129 11.07 -5.82 1 74.19 87 ASP B C 1
ATOM 1533 O O . ASP B 1 87 ? -3.346 11.359 -4.641 1 74.19 87 ASP B O 1
ATOM 1537 N N . HIS B 1 88 ? -3.912 10.562 -6.789 1 71.56 88 HIS B N 1
ATOM 1538 C CA . HIS B 1 88 ? -5.172 9.977 -6.344 1 71.56 88 HIS B CA 1
ATOM 1539 C C . HIS B 1 88 ? -4.988 8.516 -5.953 1 71.56 88 HIS B C 1
ATOM 1541 O O . HIS B 1 88 ? -4.395 7.738 -6.703 1 71.56 88 HIS B O 1
ATOM 1547 N N . CYS B 1 89 ? -5.367 8.328 -4.684 1 68.06 89 CYS B N 1
ATOM 1548 C CA . CYS B 1 89 ? -5.324 6.934 -4.25 1 68.06 89 CYS B CA 1
ATOM 1549 C C . CYS B 1 89 ? -6.559 6.176 -4.723 1 68.06 89 CYS B C 1
ATOM 1551 O O . CYS B 1 89 ? -7.57 6.133 -4.027 1 68.06 89 CYS B O 1
ATOM 1553 N N . SER B 1 90 ? -6.445 5.539 -5.797 1 59.72 90 SER B N 1
ATOM 1554 C CA . SER B 1 90 ? -7.57 4.824 -6.395 1 59.72 90 SER B CA 1
ATOM 1555 C C . SER B 1 90 ? -7.883 3.547 -5.621 1 59.72 90 SER B C 1
ATOM 1557 O O . SER B 1 90 ? -8.984 3.006 -5.727 1 59.72 90 SER B O 1
ATOM 1559 N N . THR B 1 91 ? -6.887 3.137 -4.824 1 56.34 91 THR B N 1
ATOM 1560 C CA . THR B 1 91 ? -7.055 1.883 -4.098 1 56.34 91 THR B CA 1
ATOM 1561 C C . THR B 1 91 ? -7.5 2.145 -2.662 1 56.34 91 THR B C 1
ATOM 1563 O O . THR B 1 91 ? -7.672 1.209 -1.88 1 56.34 91 THR B O 1
ATOM 1566 N N . CYS B 1 92 ? -7.52 3.463 -2.389 1 58.56 92 CYS B N 1
ATOM 1567 C CA . CYS B 1 92 ? -7.891 3.85 -1.031 1 58.56 92 CYS B CA 1
ATOM 1568 C C . CYS B 1 92 ? -9.375 3.598 -0.779 1 58.56 92 CYS B C 1
ATOM 1570 O O . CYS B 1 92 ? -10.227 4.262 -1.369 1 58.56 92 CYS B O 1
ATOM 1572 N N . ARG B 1 93 ? -9.664 2.367 -0.245 1 54.06 93 ARG B N 1
ATOM 1573 C CA . ARG B 1 93 ? -11.023 2.08 0.194 1 54.06 93 ARG B CA 1
ATOM 1574 C C . ARG B 1 93 ? -11.172 2.279 1.699 1 54.06 93 ARG B C 1
ATOM 1576 O O . ARG B 1 93 ? -10.586 1.529 2.488 1 54.06 93 ARG B O 1
ATOM 1583 N N . GLY B 1 94 ? -11.922 3.283 2.092 1 62 94 GLY B N 1
ATOM 1584 C CA . GLY B 1 94 ? -12.148 3.533 3.506 1 62 94 GLY B CA 1
ATOM 1585 C C . GLY B 1 94 ? -10.992 4.25 4.18 1 62 94 GLY B C 1
ATOM 1586 O O . GLY B 1 94 ? -10.93 4.324 5.41 1 62 94 GLY B O 1
ATOM 1587 N N . VAL B 1 95 ? -9.945 4.473 3.498 1 72.81 95 VAL B N 1
ATOM 1588 C CA . VAL B 1 95 ? -8.836 5.242 4.051 1 72.81 95 VAL B CA 1
ATOM 1589 C C . VAL B 1 95 ? -8.75 6.598 3.352 1 72.81 95 VAL B C 1
ATOM 1591 O O . VAL B 1 95 ? -9 6.699 2.148 1 72.81 95 VAL B O 1
ATOM 1594 N N . THR B 1 96 ? -8.391 7.508 4.125 1 80.94 96 THR B N 1
ATOM 1595 C CA . THR B 1 96 ? -8.398 8.875 3.605 1 80.94 96 THR B CA 1
ATOM 1596 C C . THR B 1 96 ? -7.172 9.125 2.734 1 80.94 96 THR B C 1
ATOM 1598 O O . THR B 1 96 ? -7.266 9.781 1.693 1 80.94 96 THR B O 1
ATOM 1601 N N . MET B 1 97 ? -6.043 8.625 3.299 1 84.88 97 MET B N 1
ATOM 1602 C CA . MET B 1 97 ? -4.84 8.922 2.525 1 84.88 97 MET B CA 1
ATOM 1603 C C . MET B 1 97 ? -3.756 7.883 2.777 1 84.88 97 MET B C 1
ATOM 1605 O O . MET B 1 97 ? -3.811 7.148 3.766 1 84.88 97 MET B O 1
ATOM 1609 N N . VAL B 1 98 ? -2.895 7.863 1.808 1 80 98 VAL B N 1
ATOM 1610 C CA . VAL B 1 98 ? -1.666 7.082 1.916 1 80 98 VAL B CA 1
ATOM 1611 C C . VAL B 1 98 ? -0.461 8.016 1.979 1 80 98 VAL B C 1
ATOM 1613 O O . VAL B 1 98 ? -0.274 8.859 1.098 1 80 98 VAL B O 1
ATOM 1616 N N . LEU B 1 99 ? 0.245 7.797 3.094 1 83.31 99 LEU B N 1
ATOM 1617 C CA . LEU B 1 99 ? 1.415 8.641 3.311 1 83.31 99 LEU B CA 1
ATOM 1618 C C . LEU B 1 99 ? 2.686 7.938 2.848 1 83.31 99 LEU B C 1
ATOM 1620 O O . LEU B 1 99 ? 2.758 6.707 2.855 1 83.31 99 LEU B O 1
ATOM 1624 N N . SER B 1 100 ? 3.635 8.789 2.393 1 78.94 100 SER B N 1
ATOM 1625 C CA . SER B 1 100 ? 4.965 8.219 2.207 1 78.94 100 SER B CA 1
ATOM 1626 C C . SER B 1 100 ? 5.547 7.734 3.531 1 78.94 100 SER B C 1
ATOM 1628 O O . SER B 1 100 ? 5.152 8.211 4.598 1 78.94 100 SER B O 1
ATOM 1630 N N . HIS B 1 101 ? 6.465 6.82 3.402 1 76.06 101 HIS B N 1
ATOM 1631 C CA . HIS B 1 101 ? 7.129 6.344 4.609 1 76.06 101 HIS B CA 1
ATOM 1632 C C . HIS B 1 101 ? 7.754 7.5 5.387 1 76.06 101 HIS B C 1
ATOM 1634 O O . HIS B 1 101 ? 7.695 7.531 6.617 1 76.06 101 HIS B O 1
ATOM 1640 N N . GLU B 1 102 ? 8.336 8.422 4.715 1 80.88 102 GLU B N 1
ATOM 1641 C CA . GLU B 1 102 ? 8.945 9.586 5.348 1 80.88 102 GLU B CA 1
ATOM 1642 C C . GLU B 1 102 ? 7.91 10.406 6.113 1 80.88 102 GLU B C 1
ATOM 1644 O O . GLU B 1 102 ? 8.18 10.883 7.215 1 80.88 102 GLU B O 1
ATOM 1649 N N . ALA B 1 103 ? 6.816 10.523 5.496 1 87.19 103 ALA B N 1
ATOM 1650 C CA . ALA B 1 103 ? 5.781 11.359 6.098 1 87.19 103 ALA B CA 1
ATOM 1651 C C . ALA B 1 103 ? 5.223 10.719 7.363 1 87.19 103 ALA B C 1
ATOM 1653 O O . ALA B 1 103 ? 5.105 11.383 8.398 1 87.19 103 ALA B O 1
ATOM 1654 N N . ILE B 1 104 ? 4.938 9.492 7.238 1 85.44 104 ILE B N 1
ATOM 1655 C CA . ILE B 1 104 ? 4.297 8.867 8.398 1 85.44 104 ILE B CA 1
ATOM 1656 C C . ILE B 1 104 ? 5.297 8.758 9.539 1 85.44 104 ILE B C 1
ATOM 1658 O O . ILE B 1 104 ? 4.918 8.82 10.711 1 85.44 104 ILE B O 1
ATOM 1662 N N . SER B 1 105 ? 6.48 8.617 9.266 1 82.38 105 SER B N 1
ATOM 1663 C CA . SER B 1 105 ? 7.508 8.484 10.289 1 82.38 105 SER B CA 1
ATOM 1664 C C . SER B 1 105 ? 7.617 9.742 11.141 1 82.38 105 SER B C 1
ATOM 1666 O O . SER B 1 105 ? 8.125 9.703 12.258 1 82.38 105 SER B O 1
ATOM 1668 N N . VAL B 1 106 ? 7.215 10.781 10.617 1 88.88 106 VAL B N 1
ATOM 1669 C CA . VAL B 1 106 ? 7.246 12.031 11.367 1 88.88 106 VAL B CA 1
ATOM 1670 C C . VAL B 1 106 ? 6.168 12.016 12.445 1 88.88 106 VAL B C 1
ATOM 1672 O O . VAL B 1 106 ? 6.379 12.523 13.547 1 88.88 106 VAL B O 1
ATOM 1675 N N . ILE B 1 107 ? 5.105 11.453 12.172 1 90.5 107 ILE B N 1
ATOM 1676 C CA . ILE B 1 107 ? 3.945 11.664 13.031 1 90.5 107 ILE B CA 1
ATOM 1677 C C . ILE B 1 107 ? 3.623 10.375 13.789 1 90.5 107 ILE B C 1
ATOM 1679 O O . ILE B 1 107 ? 2.879 10.398 14.773 1 90.5 107 ILE B O 1
ATOM 1683 N N . ALA B 1 108 ? 4 9.328 13.234 1 80.81 108 ALA B N 1
ATOM 1684 C CA . ALA B 1 108 ? 3.729 8.047 13.891 1 80.81 108 ALA B CA 1
ATOM 1685 C C . ALA B 1 108 ? 4.891 7.078 13.703 1 80.81 108 ALA B C 1
ATOM 1687 O O . ALA B 1 108 ? 5.645 7.184 12.734 1 80.81 108 ALA B O 1
ATOM 1688 N N . ASN B 1 109 ? 5.172 6.387 14.656 1 64.44 109 ASN B N 1
ATOM 1689 C CA . ASN B 1 109 ? 6.094 5.266 14.492 1 64.44 109 ASN B CA 1
ATOM 1690 C C . ASN B 1 109 ? 5.402 4.055 13.875 1 64.44 109 ASN B C 1
ATOM 1692 O O . ASN B 1 109 ? 4.848 3.219 14.594 1 64.44 109 ASN B O 1
ATOM 1696 N N . PRO B 1 110 ? 5.086 4.285 12.594 1 50.88 110 PRO B N 1
ATOM 1697 C CA . PRO B 1 110 ? 4.27 3.172 12.109 1 50.88 110 PRO B CA 1
ATOM 1698 C C . PRO B 1 110 ? 4.918 1.812 12.352 1 50.88 110 PRO B C 1
ATOM 1700 O O . PRO B 1 110 ? 6.145 1.691 12.305 1 50.88 110 PRO B O 1
ATOM 1703 N N . ILE B 1 111 ? 4.379 1.134 13.25 1 43.88 111 ILE B N 1
ATOM 1704 C CA . ILE B 1 111 ? 4.789 -0.266 13.258 1 43.88 111 ILE B CA 1
ATOM 1705 C C . ILE B 1 111 ? 4.867 -0.788 11.828 1 43.88 111 ILE B C 1
ATOM 1707 O O . ILE B 1 111 ? 4.113 -0.347 10.961 1 43.88 111 ILE B O 1
ATOM 1711 N N . SER B 1 112 ? 5.965 -1.336 11.602 1 46.16 112 SER B N 1
ATOM 1712 C CA . SER B 1 112 ? 6.508 -1.916 10.375 1 46.16 112 SER B CA 1
ATOM 1713 C C . SER B 1 112 ? 5.41 -2.549 9.531 1 46.16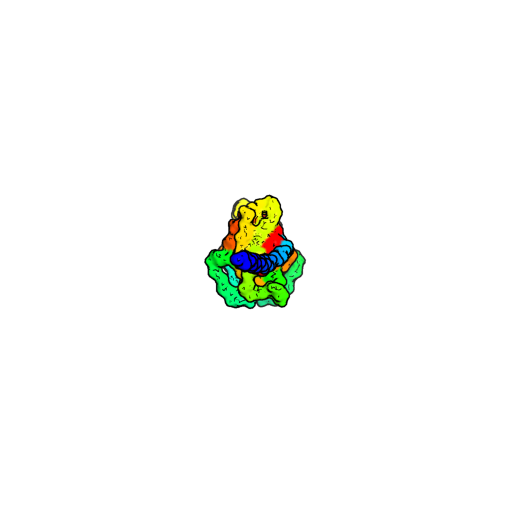 112 SER B C 1
ATOM 1715 O O . SER B 1 112 ? 4.707 -3.455 9.992 1 46.16 112 SER B O 1
ATOM 1717 N N . VAL B 1 113 ? 4.59 -1.826 9.094 1 43.81 113 VAL B N 1
ATOM 1718 C CA . VAL B 1 113 ? 3.562 -2.34 8.195 1 43.81 113 VAL B CA 1
ATOM 1719 C C . VAL B 1 113 ? 4.102 -3.549 7.434 1 43.81 113 VAL B C 1
ATOM 1721 O O . VAL B 1 113 ? 3.445 -4.594 7.371 1 43.81 113 VAL B O 1
ATOM 1724 N N . LYS B 1 114 ? 4.957 -3.217 6.293 1 48.47 114 LYS B N 1
ATOM 1725 C CA . LYS B 1 114 ? 5.062 -3.973 5.047 1 48.47 114 LYS B CA 1
ATOM 1726 C C . LYS B 1 114 ? 5.852 -5.262 5.254 1 48.47 114 LYS B C 1
ATOM 1728 O O . LYS B 1 114 ? 7.086 -5.25 5.246 1 48.47 114 LYS B O 1
ATOM 1733 N N . GLU B 1 115 ? 5.262 -5.938 6.082 1 55.81 115 GLU B N 1
ATOM 1734 C CA . GLU B 1 115 ? 6.152 -7.094 6.031 1 55.81 115 GLU B CA 1
ATOM 1735 C C . GLU B 1 115 ? 6.223 -7.672 4.617 1 55.81 115 GLU B C 1
ATOM 1737 O O . GLU B 1 115 ? 5.215 -8.125 4.078 1 55.81 115 GLU B O 1
ATOM 1742 N N . VAL B 1 116 ? 7.176 -7.195 3.941 1 67.56 116 VAL B N 1
ATOM 1743 C CA . VAL B 1 116 ? 7.535 -7.793 2.658 1 67.56 116 VAL B CA 1
ATOM 1744 C C . VAL B 1 116 ? 7.883 -9.266 2.854 1 67.56 116 VAL B C 1
ATOM 1746 O O . VAL B 1 116 ? 8.617 -9.617 3.779 1 67.56 116 VAL B O 1
ATOM 1749 N N . ILE B 1 117 ? 7.195 -10.062 2.117 1 78.69 117 ILE B N 1
ATOM 1750 C CA . ILE B 1 117 ? 7.496 -11.492 2.154 1 78.69 117 ILE B CA 1
ATOM 1751 C C . ILE B 1 117 ? 8.25 -11.891 0.887 1 78.69 117 ILE B C 1
ATOM 1753 O O . ILE B 1 117 ? 8.102 -11.258 -0.159 1 78.69 117 ILE B O 1
ATOM 1757 N N . ASN B 1 118 ? 9.039 -12.867 1.114 1 84.5 118 ASN B N 1
ATOM 1758 C CA . ASN B 1 118 ? 9.641 -13.484 -0.063 1 84.5 118 ASN B CA 1
ATOM 1759 C C . ASN B 1 118 ? 8.68 -14.461 -0.742 1 84.5 118 ASN B C 1
ATOM 1761 O O . ASN B 1 118 ? 7.969 -15.203 -0.07 1 84.5 118 ASN B O 1
ATOM 1765 N N . ILE B 1 119 ? 8.703 -14.344 -2.135 1 91.62 119 ILE B N 1
ATOM 1766 C CA . ILE B 1 119 ? 7.773 -15.211 -2.863 1 91.62 119 ILE B CA 1
ATOM 1767 C C . ILE B 1 119 ? 8.484 -15.828 -4.066 1 91.62 119 ILE B C 1
ATOM 1769 O O . ILE B 1 119 ? 9.508 -15.312 -4.52 1 91.62 119 ILE B O 1
ATOM 1773 N N . ASN B 1 120 ? 7.992 -16.984 -4.457 1 93.81 120 ASN B N 1
ATOM 1774 C CA . ASN B 1 120 ? 8.164 -17.5 -5.812 1 93.81 120 ASN B CA 1
ATOM 1775 C C . ASN B 1 120 ? 6.891 -17.344 -6.637 1 93.81 120 ASN B C 1
ATOM 1777 O O . ASN B 1 120 ? 5.785 -17.5 -6.121 1 93.81 120 ASN B O 1
ATOM 1781 N N . TYR B 1 121 ? 7.113 -16.859 -7.84 1 93.94 121 TYR B N 1
ATOM 1782 C CA . TYR B 1 121 ? 5.934 -16.734 -8.688 1 93.94 121 TYR B CA 1
ATOM 1783 C C . TYR B 1 121 ? 6.195 -17.281 -10.078 1 93.94 121 TYR B C 1
ATOM 1785 O O . TYR B 1 121 ? 7.344 -17.312 -10.539 1 93.94 121 TYR B O 1
ATOM 1793 N N . GLN B 1 122 ? 5.105 -17.812 -10.75 1 92.12 122 GLN B N 1
ATOM 1794 C CA . GLN B 1 122 ? 5.227 -18.375 -12.086 1 92.12 122 GLN B CA 1
ATOM 1795 C C . GLN B 1 122 ? 3.918 -18.25 -12.859 1 92.12 122 GLN B C 1
ATOM 1797 O O . GLN B 1 122 ? 2.84 -18.203 -12.266 1 92.12 122 GLN B O 1
ATOM 1802 N N . LYS B 1 123 ? 4.051 -18.156 -14.164 1 88.19 123 LYS B N 1
ATOM 1803 C CA . LYS B 1 123 ? 2.887 -18.219 -15.047 1 88.19 123 LYS B CA 1
ATOM 1804 C C . LYS B 1 123 ? 2.424 -19.656 -15.242 1 88.19 123 LYS B C 1
ATOM 1806 O O . LYS B 1 123 ? 3.246 -20.562 -15.367 1 88.19 123 LYS B O 1
#

Solvent-accessible surface area (backbone atoms only — not comparable to full-atom values): 13591 Å² total; per-residue (Å²): 133,84,79,77,79,78,80,80,80,78,79,79,79,78,76,78,74,77,74,64,74,62,42,80,47,30,33,32,65,40,78,44,41,69,25,91,23,86,40,71,41,87,71,56,91,80,42,40,30,27,24,29,41,70,69,72,66,96,44,45,71,68,37,61,35,44,37,28,46,45,66,73,68,64,50,42,64,84,32,69,37,70,26,33,29,27,25,61,25,56,20,44,59,96,34,43,30,39,26,23,51,57,33,38,56,53,14,22,64,68,64,77,22,75,62,57,30,40,26,34,36,29,105,132,84,79,78,80,78,79,79,81,79,79,79,77,79,76,76,74,77,75,62,73,62,41,81,46,31,31,33,64,40,80,45,42,71,26,90,23,87,42,71,41,87,71,55,91,79,42,40,30,27,24,31,40,70,66,70,65,95,44,45,70,67,37,60,33,43,36,28,46,44,66,73,68,63,50,43,66,83,32,68,38,69,24,33,29,28,26,61,26,55,20,43,58,96,33,44,31,38,26,22,51,58,32,38,56,55,14,22,63,68,62,79,24,72,64,57,31,41,27,34,34,28,107

Sequence (246 aa):
MAKSFFFLIICVVATLFSIALALPGTAYYTNDQYPPSACSVPTSPGSLIARIAYLGGSITCGDSLRVTCVGTSPPCTDKSVVVKVVDHCSTCRGVTMVLSHEAISVIANPISVKEVININYQKMAKSFFFLIICVVATLFSIALALPGTAYYTNDQYPPSACSVPTSPGSLIARIAYLGGSITCGDSLRVTCVGTSPPCTDKSVVVKVVDHCSTCRGVTMVLSHEAISVIANPISVKEVININYQK

Radius of gyration: 27.57 Å; Cα contacts (8 Å, |Δi|>4): 568; chains: 2; bounding box: 27×149×65 Å

pLDDT: mean 72.38, std 15.68, range [42.0, 96.06]

Nearest PDB structures (foldseek):
  4avr-assembly1_B  TM=6.821E-01  e=2.665E-03  Pseudomonas aeruginosa PAO1
  4fer-assembly1_A  TM=6.787E-01  e=6.415E-02  Bacillus subtilis subsp. subtilis str. 168
  4avr-assembly1_B  TM=6.819E-01  e=2.340E-03  Pseudomonas aeruginosa PAO1
  4fer-assembly1_A  TM=6.785E-01  e=7.406E-02  Bacillus subtilis subsp. subtilis str. 168
  5ntb-assembly2_B  TM=6.456E-01  e=9.566E-02  Streptomyces mobaraensis